Protein AF-A0A5N7B208-F1 (afdb_monomer_lite)

Foldseek 3Di:
DLVVLLVLLVLLLVLLVLLLVLLLVLVVVLCVVPVDPPLNVLSVVLVVLSVQLSVLCNVLSVCVPDPPDDLVSNVVSLVSLVVSLVSSVVSLVVSLVSVVVDPPDDPLSNVSSVLSVVLSVLSVQSSVLSVCQSPPPDQQSDPVRHDVVVVCVNRVVSSVVSCVSSVVSVVVDDPPVVVVVVPPVVVVVVVVVVVVD

Radius of gyration: 21.91 Å; chains: 1; bounding box: 64×38×66 Å

Organism: NCBI:txid1226010

Secondary structure (DSSP, 8-state):
-HHHHHHHHHHHHHHHHHHHHHHHHHHHHHHHHH--HHHHHHHHHHHHHHHHHHHHHHHHHHGGG-TTS-THHHHHHHHHHHHHHHHHHHHHHHHHHHHTT-TTS-HHHHHHHHHHHHHHHHHHHHHHHHHHHHH--STTS-TTTS-HHHHIIIIIHHHHHHHHHHHHHHHHS--THHHHHSSSHHHHHHHHHHH--

InterPro domains:
  IPR056119 Domain of unknown function DUF7702 [PF24800] (2-174)

Structure (mmCIF, N/CA/C/O backbone):
data_AF-A0A5N7B208-F1
#
_entry.id   AF-A0A5N7B208-F1
#
loop_
_atom_site.group_PDB
_atom_site.id
_atom_site.type_symbol
_atom_site.label_atom_id
_atom_site.label_alt_id
_atom_site.label_comp_id
_atom_site.label_asym_id
_atom_site.label_entity_id
_atom_site.label_seq_id
_atom_site.pdbx_PDB_ins_code
_atom_site.Cartn_x
_atom_site.Cartn_y
_atom_site.Cartn_z
_atom_site.occupancy
_atom_site.B_iso_or_equiv
_atom_site.auth_seq_id
_atom_site.auth_comp_id
_atom_site.auth_asym_id
_atom_site.auth_atom_id
_atom_site.pdbx_PDB_model_num
ATOM 1 N N . MET A 1 1 ? 6.760 6.475 -25.842 1.00 54.69 1 MET A N 1
ATOM 2 C CA . MET A 1 1 ? 7.518 5.435 -25.109 1.00 54.69 1 MET A CA 1
ATOM 3 C C . MET A 1 1 ? 7.722 5.817 -23.646 1.00 54.69 1 MET A C 1
ATOM 5 O O . MET A 1 1 ? 7.177 5.136 -22.795 1.00 54.69 1 MET A O 1
ATOM 9 N N . ILE A 1 2 ? 8.391 6.939 -23.349 1.00 59.56 2 ILE A N 1
ATOM 10 C CA . ILE A 1 2 ? 8.647 7.404 -21.969 1.00 59.56 2 ILE A CA 1
ATOM 11 C C . ILE A 1 2 ? 7.342 7.671 -21.195 1.00 59.56 2 ILE A C 1
ATOM 13 O O . ILE A 1 2 ? 7.192 7.199 -20.076 1.00 59.56 2 ILE A O 1
ATOM 17 N N . ALA A 1 3 ? 6.351 8.319 -21.821 1.00 57.97 3 ALA A N 1
ATOM 18 C CA . ALA A 1 3 ? 5.061 8.604 -21.182 1.00 57.97 3 ALA A CA 1
ATOM 19 C C . ALA A 1 3 ? 4.306 7.345 -20.713 1.00 57.97 3 ALA A C 1
ATOM 21 O O . ALA A 1 3 ? 3.706 7.366 -19.649 1.00 57.97 3 ALA A O 1
ATOM 22 N N . VAL A 1 4 ? 4.373 6.238 -21.464 1.00 62.56 4 VAL A N 1
ATOM 23 C CA . VAL A 1 4 ? 3.689 4.977 -21.112 1.00 62.56 4 VAL A CA 1
ATOM 24 C C . VAL A 1 4 ? 4.335 4.330 -19.884 1.00 62.56 4 VAL A C 1
ATOM 26 O O . VAL A 1 4 ? 3.634 3.847 -19.007 1.00 62.56 4 VAL A O 1
ATOM 29 N N . ILE A 1 5 ? 5.666 4.377 -19.795 1.00 60.78 5 ILE A N 1
ATOM 30 C CA . ILE A 1 5 ? 6.437 3.811 -18.675 1.00 60.78 5 ILE A CA 1
ATOM 31 C C . ILE A 1 5 ? 6.210 4.624 -17.397 1.00 60.78 5 ILE A C 1
ATOM 33 O O . ILE A 1 5 ? 6.049 4.069 -16.310 1.00 60.78 5 ILE A O 1
ATOM 37 N N . VAL A 1 6 ? 6.165 5.950 -17.540 1.00 63.72 6 VAL A N 1
ATOM 38 C CA . VAL A 1 6 ? 5.864 6.860 -16.436 1.00 63.72 6 VAL A CA 1
ATOM 39 C C . VAL A 1 6 ? 4.429 6.649 -15.950 1.00 63.72 6 VAL A C 1
ATOM 41 O O . VAL A 1 6 ? 4.223 6.529 -14.748 1.00 63.72 6 VAL A O 1
ATOM 44 N N . LEU A 1 7 ? 3.451 6.517 -16.852 1.00 61.16 7 LEU A N 1
ATOM 45 C CA . LEU A 1 7 ? 2.050 6.293 -16.480 1.00 61.16 7 LEU A CA 1
ATOM 46 C C . LEU A 1 7 ? 1.846 4.960 -15.737 1.00 61.16 7 LEU A C 1
ATOM 48 O O . LEU A 1 7 ? 1.148 4.925 -14.727 1.00 61.16 7 LEU A O 1
ATOM 52 N N . ASP A 1 8 ? 2.517 3.895 -16.182 1.00 63.34 8 ASP A N 1
ATOM 53 C CA . ASP A 1 8 ? 2.467 2.564 -15.558 1.00 63.34 8 ASP A CA 1
ATOM 54 C C . ASP A 1 8 ? 3.071 2.556 -14.138 1.00 63.34 8 ASP A C 1
ATOM 56 O O . ASP A 1 8 ? 2.542 1.934 -13.214 1.00 63.34 8 ASP A O 1
ATOM 60 N N . SER A 1 9 ? 4.144 3.327 -13.941 1.00 63.34 9 SER A N 1
ATOM 61 C CA . SER A 1 9 ? 4.823 3.475 -12.645 1.00 63.34 9 SER A CA 1
ATOM 62 C C . SER A 1 9 ? 4.067 4.399 -11.686 1.00 63.34 9 SER A C 1
ATOM 64 O O . SER A 1 9 ? 4.108 4.213 -10.466 1.00 63.34 9 SER A O 1
ATOM 66 N N . ILE A 1 10 ? 3.353 5.393 -12.225 1.00 66.44 10 ILE A N 1
ATOM 67 C CA . ILE A 1 10 ? 2.527 6.292 -11.423 1.00 66.44 10 ILE A CA 1
ATOM 68 C C . ILE A 1 10 ? 1.346 5.522 -10.843 1.00 66.44 10 ILE A C 1
ATOM 70 O O . ILE A 1 10 ? 1.143 5.667 -9.652 1.00 66.44 10 ILE A O 1
ATOM 74 N N . GLY A 1 11 ? 0.644 4.657 -11.584 1.00 65.88 11 GLY A N 1
ATOM 75 C CA . GLY A 1 11 ? -0.567 3.971 -11.091 1.00 65.88 11 GLY A CA 1
ATOM 76 C C . GLY A 1 11 ? -0.397 3.147 -9.800 1.00 65.88 11 GLY A C 1
ATOM 77 O O . GLY A 1 11 ? -1.274 3.127 -8.935 1.00 65.88 11 GLY A O 1
ATOM 78 N N . ILE A 1 12 ? 0.781 2.547 -9.582 1.00 73.62 12 ILE A N 1
ATOM 79 C CA . ILE A 1 12 ? 1.098 1.784 -8.354 1.00 73.62 12 ILE A CA 1
ATOM 80 C C . ILE A 1 12 ? 1.086 2.685 -7.111 1.00 73.62 12 ILE A C 1
ATOM 82 O O . ILE A 1 12 ? 0.676 2.275 -6.022 1.00 73.62 12 ILE A O 1
ATOM 86 N N . SER A 1 13 ? 1.549 3.925 -7.257 1.00 80.69 13 SER A N 1
ATOM 87 C CA . SER A 1 13 ? 1.884 4.788 -6.125 1.00 80.69 13 SER A CA 1
ATOM 88 C C . SER A 1 13 ? 0.638 5.327 -5.402 1.00 80.69 13 SER A C 1
ATOM 90 O O . SER A 1 13 ? 0.540 5.120 -4.191 1.00 80.69 13 SER A O 1
ATOM 92 N N . PRO A 1 14 ? -0.363 5.925 -6.087 1.00 81.75 14 PRO A N 1
ATOM 93 C CA . PRO A 1 14 ? -1.649 6.278 -5.500 1.00 81.75 14 PRO A CA 1
ATOM 94 C C . PRO A 1 14 ? -2.363 5.076 -4.898 1.00 81.75 14 PRO A C 1
ATOM 96 O O . PRO A 1 14 ? -3.039 5.227 -3.889 1.00 81.75 14 PRO A O 1
ATOM 99 N N . LEU A 1 15 ? -2.209 3.883 -5.475 1.00 84.12 15 LEU A N 1
ATOM 100 C CA . LEU A 1 15 ? -2.940 2.703 -5.035 1.00 84.12 15 LEU A CA 1
ATOM 101 C C . LEU A 1 15 ? -2.389 2.140 -3.717 1.00 84.12 15 LEU A C 1
ATOM 103 O O . LEU A 1 15 ? -3.156 1.860 -2.788 1.00 84.12 15 LEU A O 1
ATOM 107 N N . ILE A 1 16 ? -1.062 2.044 -3.574 1.00 84.12 16 ILE A N 1
ATOM 108 C CA . ILE A 1 16 ? -0.443 1.684 -2.289 1.00 84.12 16 ILE A CA 1
ATOM 109 C C . ILE A 1 16 ? -0.667 2.806 -1.262 1.00 84.12 16 ILE A C 1
ATOM 111 O O . ILE A 1 16 ? -0.966 2.513 -0.105 1.00 84.12 16 ILE A O 1
ATOM 115 N N . LEU A 1 17 ? -0.617 4.082 -1.671 1.00 86.56 17 LEU A N 1
ATOM 116 C CA . LEU A 1 17 ? -0.939 5.214 -0.792 1.00 86.56 17 LEU A CA 1
ATOM 117 C C . LEU A 1 17 ? -2.394 5.187 -0.310 1.00 86.56 17 LEU A C 1
ATOM 119 O O . LEU A 1 17 ? -2.639 5.435 0.866 1.00 86.56 17 LEU A O 1
ATOM 123 N N . ALA A 1 18 ? -3.353 4.848 -1.171 1.00 88.38 18 ALA A N 1
ATOM 124 C CA . ALA A 1 18 ? -4.758 4.693 -0.799 1.00 88.38 18 ALA A CA 1
ATOM 125 C C . ALA A 1 18 ? -4.941 3.533 0.187 1.00 88.38 18 ALA A C 1
ATOM 127 O O . ALA A 1 18 ? -5.615 3.682 1.206 1.00 88.38 18 ALA A O 1
ATOM 128 N N . THR A 1 19 ? -4.267 2.409 -0.072 1.00 88.31 19 THR A N 1
ATOM 129 C CA . THR A 1 19 ? -4.236 1.254 0.836 1.00 88.31 19 THR A CA 1
ATOM 130 C C . THR A 1 19 ? -3.712 1.662 2.211 1.00 88.31 19 THR A C 1
ATOM 132 O O . THR A 1 19 ? -4.346 1.381 3.227 1.00 88.31 19 THR A O 1
ATOM 135 N N . LEU A 1 20 ? -2.590 2.387 2.246 1.00 87.19 20 LEU A N 1
ATOM 136 C CA . LEU A 1 20 ? -1.994 2.888 3.478 1.00 87.19 20 LEU A CA 1
ATOM 137 C C . LEU A 1 20 ? -2.894 3.921 4.162 1.00 87.19 20 LEU A C 1
ATOM 139 O O . LEU A 1 20 ? -3.006 3.895 5.381 1.00 87.19 20 LEU A O 1
ATOM 143 N N . GLY A 1 21 ? -3.569 4.795 3.416 1.00 86.00 21 GLY A N 1
ATOM 144 C CA . GLY A 1 21 ? -4.510 5.779 3.953 1.00 86.00 21 GLY A CA 1
ATOM 145 C C . GLY A 1 21 ? -5.704 5.126 4.654 1.00 86.00 21 GLY A C 1
ATOM 146 O O . GLY A 1 21 ? -6.041 5.505 5.777 1.00 86.00 21 GLY A O 1
ATOM 147 N N . LEU A 1 22 ? -6.291 4.087 4.049 1.00 86.50 22 LEU A N 1
ATOM 148 C CA . LEU A 1 22 ? -7.351 3.287 4.675 1.00 86.50 22 LEU A CA 1
ATOM 149 C C . LEU A 1 22 ? -6.849 2.567 5.936 1.00 86.50 22 LEU A C 1
ATOM 151 O O . LEU A 1 22 ? -7.520 2.585 6.970 1.00 86.50 22 LEU A O 1
ATOM 155 N N . LEU 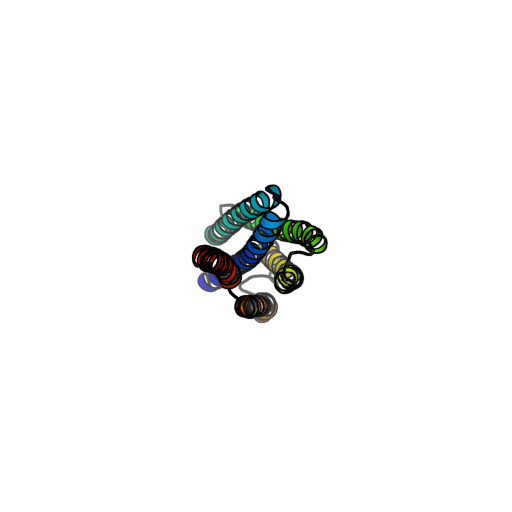A 1 23 ? -5.647 1.988 5.881 1.00 84.12 23 LEU A N 1
ATOM 156 C CA . LEU A 1 23 ? -5.022 1.320 7.025 1.00 84.12 23 LEU A CA 1
ATOM 157 C C . LEU A 1 23 ? -4.693 2.288 8.161 1.00 84.12 23 LEU A C 1
ATOM 159 O O . LEU A 1 23 ? -4.899 1.956 9.325 1.00 84.12 23 LEU A O 1
ATOM 163 N N . SER A 1 24 ? -4.224 3.490 7.827 1.00 86.62 24 SER A N 1
ATOM 164 C CA . SER A 1 24 ? -3.935 4.565 8.780 1.00 86.62 24 SER A CA 1
ATOM 165 C C . SER A 1 24 ? -5.203 4.975 9.510 1.00 86.62 24 SER A C 1
ATOM 167 O O . SER A 1 24 ? -5.208 5.050 10.733 1.00 86.62 24 SER A O 1
ATOM 169 N N . ARG A 1 25 ? -6.306 5.146 8.770 1.00 84.31 25 ARG A N 1
ATOM 170 C CA . ARG A 1 25 ? -7.611 5.471 9.347 1.00 84.31 25 ARG A CA 1
ATOM 171 C C . ARG A 1 25 ? -8.081 4.384 10.312 1.00 84.31 25 ARG A C 1
ATOM 173 O O . ARG A 1 25 ? -8.484 4.702 11.425 1.00 84.31 25 ARG A O 1
ATOM 180 N N . LEU A 1 26 ? -7.979 3.110 9.928 1.00 83.62 26 LEU A N 1
ATOM 181 C CA . LEU A 1 26 ? -8.318 1.992 10.814 1.00 83.62 26 LEU A CA 1
ATOM 182 C C . LEU A 1 26 ? -7.413 1.944 12.057 1.00 83.62 26 LEU A C 1
ATOM 184 O O . LEU A 1 26 ? -7.887 1.735 13.171 1.00 83.62 26 LEU A O 1
ATOM 188 N N . THR A 1 27 ? -6.116 2.170 11.865 1.00 84.69 27 THR A N 1
ATOM 189 C CA . THR A 1 27 ? -5.115 2.219 12.935 1.00 84.69 27 THR A CA 1
ATOM 190 C C . THR A 1 27 ? -5.423 3.330 13.936 1.00 84.69 27 THR A C 1
ATOM 192 O O . THR A 1 27 ? -5.337 3.117 15.143 1.00 84.69 27 THR A O 1
ATOM 195 N N . ASP A 1 28 ? -5.826 4.509 13.463 1.00 84.06 28 ASP A N 1
ATOM 196 C CA . ASP A 1 28 ? -6.177 5.634 14.327 1.00 84.06 28 ASP A CA 1
ATOM 197 C C . ASP A 1 28 ? -7.448 5.357 15.147 1.00 84.06 28 ASP A C 1
ATOM 199 O O . ASP A 1 28 ? -7.539 5.776 16.303 1.00 84.06 28 ASP A O 1
ATOM 203 N N . LEU A 1 29 ? -8.396 4.584 14.607 1.00 80.19 29 LEU A N 1
ATOM 204 C CA . LEU A 1 29 ? -9.571 4.123 15.354 1.00 80.19 29 LEU A CA 1
ATOM 205 C C . LEU A 1 29 ? -9.198 3.127 16.455 1.00 80.19 29 LEU A C 1
ATOM 207 O O . LEU A 1 29 ? -9.611 3.297 17.600 1.00 80.19 29 LEU A O 1
ATOM 211 N N . VAL A 1 30 ? -8.370 2.128 16.138 1.00 81.12 30 VAL A N 1
ATOM 212 C CA . VAL A 1 30 ? -7.858 1.164 17.130 1.00 81.12 30 VAL A CA 1
ATOM 213 C C . VAL A 1 30 ? -7.032 1.876 18.205 1.00 81.12 30 VAL A C 1
ATOM 215 O O . VAL A 1 30 ? -7.154 1.583 19.394 1.00 81.12 30 VAL A O 1
ATOM 218 N N . ARG A 1 31 ? -6.235 2.873 17.814 1.00 82.31 31 ARG A N 1
ATOM 219 C CA . ARG A 1 31 ? -5.516 3.759 18.733 1.00 82.31 31 ARG A CA 1
ATOM 220 C C . ARG A 1 31 ? -6.453 4.501 19.674 1.00 82.31 31 ARG A C 1
ATOM 222 O O . ARG A 1 31 ? -6.108 4.634 20.841 1.00 82.31 31 ARG A O 1
ATOM 229 N N . LYS A 1 32 ? -7.574 5.032 19.188 1.00 80.06 32 LYS A N 1
ATOM 230 C CA . LYS A 1 32 ? -8.507 5.792 20.028 1.00 80.06 32 LYS A CA 1
ATOM 231 C C . LYS A 1 32 ? -9.139 4.909 21.110 1.00 80.06 32 LYS A C 1
ATOM 233 O O . LYS A 1 32 ? -9.365 5.389 22.212 1.00 80.06 32 LYS A O 1
ATOM 238 N N . GLU A 1 33 ? -9.348 3.631 20.805 1.00 79.31 33 GLU A N 1
ATOM 239 C CA . GLU A 1 33 ? -9.907 2.636 21.728 1.00 79.31 33 GLU A CA 1
ATOM 240 C C . GLU A 1 33 ? -8.873 2.062 22.719 1.00 79.31 33 GLU A C 1
ATOM 242 O O . GLU A 1 33 ? -9.180 1.894 23.893 1.00 79.31 33 GLU A O 1
ATOM 247 N N . ILE A 1 34 ? -7.644 1.751 22.273 1.00 77.12 34 ILE A N 1
ATOM 248 C CA . ILE A 1 34 ? -6.651 0.983 23.069 1.00 77.12 34 ILE A CA 1
ATOM 249 C C . ILE A 1 34 ? -5.377 1.794 23.405 1.00 77.12 34 ILE A C 1
ATOM 251 O O . ILE A 1 34 ? -4.509 1.335 24.142 1.00 77.12 34 ILE A O 1
ATOM 255 N N . GLY A 1 35 ? -5.196 2.995 22.850 1.00 72.31 35 GLY A N 1
ATOM 256 C CA . GLY A 1 35 ? -4.035 3.863 23.114 1.00 72.31 35 GLY A CA 1
ATOM 257 C C . GLY A 1 35 ? -2.703 3.432 22.469 1.00 72.31 35 GLY A C 1
ATOM 258 O O . GLY A 1 35 ? -1.640 3.905 22.863 1.00 72.31 35 GLY A O 1
ATOM 259 N N . LEU A 1 36 ? -2.702 2.540 21.472 1.00 67.94 36 LEU A N 1
ATOM 260 C CA . LEU A 1 36 ? -1.478 1.883 20.972 1.00 67.94 36 LEU A CA 1
ATOM 261 C C . LEU A 1 36 ? -0.617 2.734 20.025 1.00 67.94 36 LEU A C 1
ATOM 263 O O . LEU A 1 36 ? -0.875 2.760 18.834 1.00 67.94 36 LEU A O 1
ATOM 267 N N . THR A 1 37 ? 0.469 3.374 20.476 1.00 75.75 37 THR A N 1
ATOM 268 C CA . THR A 1 37 ? 1.392 4.244 19.675 1.00 75.75 37 THR A CA 1
ATOM 269 C C . THR A 1 37 ? 2.268 3.559 18.630 1.00 75.75 37 THR A C 1
ATOM 271 O O . THR A 1 37 ? 2.747 4.216 17.705 1.00 75.75 37 THR A O 1
ATOM 274 N N . ILE A 1 38 ? 2.440 2.244 18.717 1.00 75.69 38 ILE A N 1
ATOM 275 C CA . ILE A 1 38 ? 3.338 1.500 17.823 1.00 75.69 38 ILE A CA 1
ATOM 276 C C . ILE A 1 38 ? 2.804 1.464 16.382 1.00 75.69 38 ILE A C 1
ATOM 278 O O . ILE A 1 38 ? 3.569 1.677 15.444 1.00 75.69 38 ILE A O 1
ATOM 282 N N . GLU A 1 39 ? 1.497 1.287 16.188 1.00 80.00 39 GLU A N 1
ATOM 283 C CA . GLU A 1 39 ? 0.926 1.127 14.844 1.00 80.00 39 GLU A CA 1
ATOM 284 C C . GLU A 1 39 ? 1.022 2.409 13.992 1.00 80.00 39 GLU A C 1
ATOM 286 O O . GLU A 1 39 ? 1.379 2.341 12.820 1.00 80.00 39 GLU A O 1
ATOM 291 N N . THR A 1 40 ? 0.841 3.606 14.570 1.00 80.31 40 THR A N 1
ATOM 292 C CA . THR A 1 40 ? 0.992 4.869 13.806 1.00 80.31 40 THR A CA 1
ATOM 293 C C . THR A 1 40 ? 2.451 5.144 13.447 1.00 80.31 40 THR A C 1
ATOM 295 O O . THR A 1 40 ? 2.729 5.737 12.404 1.00 80.31 40 THR A O 1
ATOM 298 N N . LYS A 1 41 ? 3.409 4.683 14.265 1.00 86.81 41 LYS A N 1
ATOM 299 C CA . LYS A 1 41 ? 4.827 4.730 13.883 1.00 86.81 41 LYS A CA 1
ATOM 300 C C . LYS A 1 41 ? 5.095 3.836 12.671 1.00 86.81 41 LYS A C 1
ATOM 302 O O . LYS A 1 41 ? 5.775 4.279 11.752 1.00 86.81 41 LYS A O 1
ATOM 307 N N . LEU A 1 42 ? 4.529 2.626 12.640 1.00 87.19 42 LEU A N 1
ATOM 308 C CA . LEU A 1 42 ? 4.651 1.705 11.503 1.00 87.19 42 LEU A CA 1
ATOM 309 C C . LEU A 1 42 ? 3.995 2.256 10.230 1.00 87.19 42 LEU A C 1
ATOM 311 O O . LEU A 1 42 ? 4.578 2.149 9.152 1.00 87.19 42 LEU A O 1
ATOM 315 N N . VAL A 1 43 ? 2.836 2.908 10.354 1.00 88.12 43 VAL A N 1
ATOM 316 C CA . VAL A 1 43 ? 2.187 3.634 9.251 1.00 88.12 43 VAL A CA 1
ATOM 317 C C . VAL A 1 43 ? 3.126 4.693 8.671 1.00 88.12 43 VAL A C 1
ATOM 319 O O . VAL A 1 43 ? 3.399 4.682 7.471 1.00 88.12 43 VAL A O 1
ATOM 322 N N . ARG A 1 44 ? 3.681 5.573 9.519 1.00 89.75 44 ARG A N 1
ATOM 323 C CA . ARG A 1 44 ? 4.616 6.619 9.072 1.00 89.75 44 ARG A CA 1
ATOM 324 C C . ARG A 1 44 ? 5.881 6.034 8.448 1.00 89.75 44 ARG A C 1
ATOM 326 O O . ARG A 1 44 ? 6.347 6.547 7.437 1.00 89.75 44 ARG A O 1
ATOM 333 N N . LEU A 1 45 ? 6.425 4.963 9.024 1.00 91.25 45 LEU A N 1
ATOM 334 C CA . LEU A 1 45 ? 7.610 4.293 8.488 1.00 91.25 45 LEU A CA 1
ATOM 335 C C . LEU A 1 45 ? 7.334 3.720 7.091 1.00 91.25 45 LEU A C 1
ATOM 337 O O . LEU A 1 45 ? 8.111 3.950 6.169 1.00 91.25 45 LEU A O 1
ATOM 341 N N . THR A 1 46 ? 6.196 3.044 6.919 1.00 88.62 46 THR A N 1
ATOM 342 C CA . THR A 1 46 ? 5.769 2.476 5.631 1.00 88.62 46 THR A CA 1
ATOM 343 C C . THR A 1 46 ? 5.554 3.575 4.587 1.00 88.62 46 THR A C 1
ATOM 345 O O . THR A 1 46 ? 5.947 3.408 3.435 1.00 88.62 46 THR A O 1
ATOM 348 N N . GLN A 1 47 ? 5.020 4.733 4.991 1.00 89.75 47 GLN A N 1
ATOM 349 C CA . GLN A 1 47 ? 4.855 5.897 4.115 1.00 89.75 47 GLN A CA 1
ATOM 350 C C . GLN A 1 47 ? 6.197 6.451 3.612 1.00 89.75 47 GLN A C 1
ATOM 352 O O . GLN A 1 47 ? 6.321 6.773 2.432 1.00 89.75 47 GLN A O 1
ATOM 357 N N . ILE A 1 48 ? 7.200 6.548 4.491 1.00 92.94 48 ILE A N 1
ATOM 358 C CA . ILE A 1 48 ? 8.549 7.009 4.128 1.00 92.94 48 ILE A CA 1
ATOM 359 C C . ILE A 1 48 ? 9.228 5.998 3.198 1.00 92.94 48 ILE A C 1
ATOM 361 O O . ILE A 1 48 ? 9.822 6.383 2.197 1.00 92.94 48 ILE A O 1
ATOM 365 N N . ILE A 1 49 ? 9.122 4.699 3.488 1.00 91.00 49 ILE A N 1
ATOM 366 C CA . ILE A 1 49 ? 9.680 3.656 2.615 1.00 91.00 49 ILE A CA 1
ATOM 367 C C . ILE A 1 49 ? 9.047 3.739 1.224 1.00 91.00 49 ILE A C 1
ATOM 369 O O . ILE A 1 49 ? 9.757 3.696 0.222 1.00 91.00 49 ILE A O 1
ATOM 373 N N . LEU A 1 50 ? 7.724 3.907 1.157 1.00 88.25 50 LEU A N 1
ATOM 374 C CA . LEU A 1 50 ? 7.005 4.015 -0.104 1.00 88.25 50 LEU A CA 1
ATOM 375 C C . LEU A 1 50 ? 7.413 5.261 -0.898 1.00 88.25 50 LEU A C 1
ATOM 377 O O . LEU A 1 50 ? 7.640 5.154 -2.098 1.00 88.25 50 LEU A O 1
ATOM 381 N N . SER A 1 51 ? 7.552 6.427 -0.260 1.00 88.69 51 SER A N 1
ATOM 382 C CA . SER A 1 51 ? 7.973 7.642 -0.969 1.00 88.69 51 SER A CA 1
ATOM 383 C C . SER A 1 51 ? 9.376 7.498 -1.563 1.00 88.69 51 SER A C 1
ATOM 385 O O . SER A 1 51 ? 9.590 7.847 -2.724 1.00 88.69 51 SER A O 1
ATOM 387 N N . VAL A 1 52 ? 10.309 6.900 -0.818 1.00 90.62 52 VAL A N 1
ATOM 388 C CA . VAL A 1 52 ? 11.658 6.592 -1.313 1.00 90.62 52 VAL A CA 1
ATOM 389 C C . VAL A 1 52 ? 11.599 5.579 -2.463 1.00 90.62 52 VAL A C 1
ATOM 391 O O . VAL A 1 52 ? 12.288 5.769 -3.464 1.00 90.62 52 VAL A O 1
ATOM 394 N N . ALA A 1 53 ? 10.745 4.551 -2.376 1.00 86.81 53 ALA A N 1
ATOM 395 C CA . ALA A 1 53 ? 10.552 3.561 -3.441 1.00 86.81 53 ALA A CA 1
ATOM 396 C C . ALA A 1 53 ? 10.132 4.212 -4.767 1.00 86.81 53 ALA A C 1
ATOM 398 O O . ALA A 1 53 ? 10.705 3.911 -5.817 1.00 86.81 53 ALA A O 1
ATOM 399 N N . VAL A 1 54 ? 9.166 5.135 -4.712 1.00 84.38 54 VAL A N 1
ATOM 400 C CA . VAL A 1 54 ? 8.658 5.865 -5.883 1.00 84.38 54 VAL A CA 1
ATOM 401 C C . VAL A 1 54 ? 9.760 6.708 -6.513 1.00 84.38 54 VAL A C 1
ATOM 403 O O . VAL A 1 54 ? 9.990 6.619 -7.717 1.00 84.38 54 VAL A O 1
ATOM 406 N N . ILE A 1 55 ? 10.482 7.485 -5.702 1.00 87.19 55 ILE A N 1
ATOM 407 C CA . ILE A 1 55 ? 11.566 8.348 -6.186 1.00 87.19 55 ILE A CA 1
ATOM 408 C C . ILE A 1 55 ? 12.654 7.507 -6.864 1.00 87.19 55 ILE A C 1
ATOM 410 O O . ILE A 1 55 ? 13.035 7.799 -7.997 1.00 87.19 55 ILE A O 1
ATOM 414 N N . LEU A 1 56 ? 13.114 6.428 -6.222 1.00 85.50 56 LEU A N 1
ATOM 415 C CA . LEU A 1 56 ? 14.125 5.535 -6.800 1.00 85.50 56 LEU A CA 1
ATOM 416 C C . LEU A 1 56 ? 13.641 4.850 -8.077 1.00 85.50 56 LEU A C 1
ATOM 418 O O . LEU A 1 56 ? 14.441 4.614 -8.978 1.00 85.50 56 LEU A O 1
ATOM 422 N N . SER A 1 57 ? 12.351 4.541 -8.175 1.00 78.19 57 SER A N 1
ATOM 423 C CA . SER A 1 57 ? 11.779 3.923 -9.372 1.00 78.19 57 SER A CA 1
ATOM 424 C C . SER A 1 57 ? 11.755 4.898 -10.547 1.00 78.19 57 SER A C 1
ATOM 426 O O . SER A 1 57 ? 12.173 4.531 -11.643 1.00 78.19 57 SER A O 1
ATOM 428 N N . ILE A 1 58 ? 11.381 6.162 -10.311 1.00 79.06 58 ILE A N 1
ATOM 429 C CA . ILE A 1 58 ? 11.440 7.226 -11.327 1.00 79.06 58 ILE A CA 1
ATOM 430 C C . ILE A 1 58 ? 12.887 7.451 -11.786 1.00 79.06 58 ILE A C 1
ATOM 432 O O . ILE A 1 58 ? 13.155 7.468 -12.988 1.00 79.06 58 ILE A O 1
ATOM 436 N N . VAL A 1 59 ? 13.834 7.563 -10.847 1.00 82.00 59 VAL A N 1
ATOM 437 C CA . VAL A 1 59 ? 15.264 7.730 -11.166 1.00 82.00 59 VAL A CA 1
ATOM 438 C C . VAL A 1 59 ? 15.803 6.507 -11.911 1.00 82.00 59 VAL A C 1
ATOM 440 O O . VAL A 1 59 ? 16.508 6.655 -12.902 1.00 82.00 59 VAL A O 1
ATOM 443 N N . GLY A 1 60 ? 15.426 5.296 -11.498 1.00 74.75 60 GLY A N 1
ATOM 444 C CA . GLY A 1 60 ? 15.841 4.053 -12.147 1.00 74.75 60 GLY A CA 1
ATOM 445 C C . GLY A 1 60 ? 15.377 3.948 -13.600 1.00 74.75 60 GLY A C 1
ATOM 446 O O . GLY A 1 60 ? 16.111 3.424 -14.435 1.00 74.75 60 GLY A O 1
ATOM 447 N N . ILE A 1 61 ? 14.196 4.485 -13.917 1.00 69.94 61 ILE A N 1
ATOM 448 C CA . ILE A 1 61 ? 13.697 4.589 -15.293 1.00 69.94 61 ILE A CA 1
ATOM 449 C C . ILE A 1 61 ? 14.484 5.652 -16.066 1.00 69.94 61 ILE A C 1
ATOM 451 O O . ILE A 1 61 ? 14.933 5.379 -17.177 1.00 69.94 61 ILE A O 1
ATOM 455 N N . ALA A 1 62 ? 14.697 6.835 -15.487 1.00 72.81 62 ALA A N 1
ATOM 456 C CA . ALA A 1 62 ? 15.433 7.922 -16.135 1.00 72.81 62 ALA A CA 1
ATOM 457 C C . ALA A 1 62 ? 16.898 7.558 -16.436 1.00 72.81 62 ALA A C 1
ATOM 459 O O . ALA A 1 62 ? 17.428 7.948 -17.467 1.00 72.81 62 ALA A O 1
ATOM 460 N N . SER A 1 63 ? 17.543 6.767 -15.577 1.00 68.44 63 SER A N 1
ATOM 461 C CA . SER A 1 63 ? 18.919 6.299 -15.782 1.00 68.44 63 SER A CA 1
ATOM 462 C C . SER A 1 63 ? 19.033 5.105 -16.736 1.00 68.44 63 SER A C 1
ATOM 464 O O . SER A 1 63 ? 20.138 4.747 -17.125 1.00 68.44 63 SER A O 1
ATOM 466 N N . SER A 1 64 ? 17.920 4.478 -17.137 1.00 61.16 64 SER A N 1
ATOM 467 C CA . SER A 1 64 ? 17.941 3.318 -18.045 1.00 61.16 64 SER A CA 1
ATOM 468 C C . SER A 1 64 ? 18.315 3.659 -19.496 1.00 61.16 64 SER A C 1
ATOM 470 O O . SER A 1 64 ? 18.560 2.752 -20.291 1.00 61.16 64 SER A O 1
ATOM 472 N N . SER A 1 65 ? 18.379 4.949 -19.842 1.00 58.22 65 SER A N 1
ATOM 473 C CA . SER A 1 65 ? 18.819 5.450 -21.148 1.00 58.22 65 SER A CA 1
ATOM 474 C C . SER A 1 65 ? 20.337 5.603 -21.293 1.00 58.22 65 SER A C 1
ATOM 476 O O . SER A 1 65 ? 20.795 5.764 -22.421 1.00 58.22 65 SER A O 1
ATOM 478 N N . ASP A 1 66 ? 21.110 5.516 -20.202 1.00 57.38 66 ASP A N 1
ATOM 479 C CA . ASP A 1 66 ? 22.576 5.576 -20.236 1.00 57.38 66 ASP A CA 1
ATOM 480 C C . ASP A 1 66 ? 23.201 4.175 -20.055 1.00 57.38 66 ASP A C 1
ATOM 482 O O . ASP A 1 66 ? 22.964 3.515 -19.040 1.00 57.38 66 ASP A O 1
ATOM 486 N N . PRO A 1 67 ? 24.032 3.689 -20.997 1.00 55.88 67 PRO A N 1
ATOM 487 C CA . PRO A 1 67 ? 24.627 2.349 -20.938 1.00 55.88 67 PRO A CA 1
ATOM 488 C C . PRO A 1 67 ? 25.756 2.199 -19.897 1.00 55.88 67 PRO A C 1
ATOM 490 O O . PRO A 1 67 ? 26.216 1.082 -19.657 1.00 55.88 67 PRO A O 1
ATOM 493 N N . SER A 1 68 ? 26.213 3.294 -19.283 1.00 49.59 68 SER A N 1
ATOM 494 C CA . SER A 1 68 ? 27.424 3.374 -18.448 1.00 49.59 68 SER A CA 1
ATOM 495 C C . SER A 1 68 ? 27.177 3.416 -16.929 1.00 49.59 68 SER A C 1
ATOM 497 O O . SER A 1 68 ? 28.139 3.309 -16.170 1.00 49.59 68 SER A O 1
ATOM 499 N N . HIS A 1 69 ? 25.927 3.508 -16.451 1.00 48.06 69 HIS A N 1
ATOM 500 C CA . HIS A 1 69 ? 25.598 3.578 -15.015 1.00 48.06 69 HIS A CA 1
ATOM 501 C C . HIS A 1 69 ? 24.429 2.647 -14.615 1.00 48.06 69 HIS A C 1
ATOM 503 O O . HIS A 1 69 ? 23.634 2.232 -15.454 1.00 48.06 69 HIS A O 1
ATOM 509 N N . PRO A 1 70 ? 24.366 2.179 -13.350 1.00 52.91 70 PRO A N 1
ATOM 510 C CA . PRO A 1 70 ? 23.993 0.796 -13.080 1.00 52.91 70 PRO A CA 1
ATOM 511 C C . PRO A 1 70 ? 22.485 0.565 -12.928 1.00 52.91 70 PRO A C 1
ATOM 513 O O . PRO A 1 70 ? 21.793 1.253 -12.177 1.00 52.91 70 PRO A O 1
ATOM 516 N N . LYS A 1 71 ? 22.033 -0.567 -13.489 1.00 58.91 71 LYS A N 1
ATOM 517 C CA . LYS A 1 71 ? 20.733 -1.249 -13.282 1.00 58.91 71 LYS A CA 1
ATOM 518 C C . LYS A 1 71 ? 20.346 -1.469 -11.800 1.00 58.91 71 LYS A C 1
ATOM 520 O O . LYS A 1 71 ? 19.277 -2.000 -11.510 1.00 58.91 71 LYS A O 1
ATOM 525 N N . SER A 1 72 ? 21.210 -1.104 -10.855 1.00 68.00 72 SER A N 1
ATOM 526 C CA . SER A 1 72 ? 21.050 -1.282 -9.413 1.00 68.00 72 SER A CA 1
ATOM 527 C C . SER A 1 72 ? 19.959 -0.396 -8.810 1.00 68.00 72 SER A C 1
ATOM 529 O O . SER A 1 72 ? 19.232 -0.866 -7.943 1.00 68.00 72 SER A O 1
ATOM 531 N N . ILE A 1 73 ? 19.784 0.846 -9.279 1.00 73.62 73 ILE A N 1
ATOM 532 C CA . ILE A 1 73 ? 18.822 1.798 -8.681 1.00 73.62 73 ILE A CA 1
ATOM 533 C C . ILE A 1 73 ? 17.374 1.312 -8.842 1.00 73.62 73 ILE A C 1
ATOM 535 O O . ILE A 1 73 ? 16.606 1.313 -7.882 1.00 73.62 73 ILE A O 1
ATOM 539 N N . SER A 1 74 ? 17.026 0.799 -10.026 1.00 72.25 74 SER A N 1
ATOM 540 C CA . SER A 1 74 ? 15.700 0.226 -10.293 1.00 72.25 74 SER A CA 1
ATOM 541 C C . SER A 1 74 ? 15.433 -1.041 -9.462 1.00 72.25 74 SER A C 1
ATOM 543 O O . SER A 1 74 ? 14.342 -1.210 -8.917 1.00 72.25 74 SER A O 1
ATOM 545 N N . ARG A 1 75 ? 16.452 -1.893 -9.264 1.00 77.56 75 ARG A N 1
ATOM 546 C CA . ARG A 1 75 ? 16.349 -3.083 -8.396 1.00 77.56 75 ARG A CA 1
ATOM 547 C C . ARG A 1 75 ? 16.080 -2.709 -6.941 1.00 77.56 75 ARG A C 1
ATOM 549 O O . ARG A 1 75 ? 15.257 -3.348 -6.294 1.00 77.56 75 ARG A O 1
ATOM 556 N N . VAL A 1 76 ? 16.753 -1.671 -6.441 1.00 84.75 76 VAL A N 1
ATOM 557 C CA . VAL A 1 76 ? 16.536 -1.171 -5.078 1.00 84.75 76 VAL A CA 1
ATOM 558 C C . VAL A 1 76 ? 15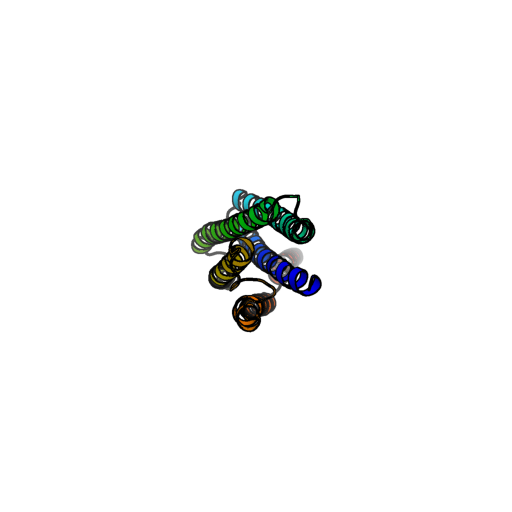.110 -0.630 -4.934 1.00 84.75 76 VAL A C 1
ATOM 560 O O . VAL A 1 76 ? 14.435 -0.999 -3.978 1.00 84.75 76 VAL A O 1
ATOM 563 N N . GLY A 1 77 ? 14.606 0.141 -5.906 1.00 82.12 77 GLY A N 1
ATOM 564 C CA . GLY A 1 77 ? 13.219 0.631 -5.905 1.00 82.12 77 GLY A CA 1
ATOM 565 C C . GLY A 1 77 ? 12.178 -0.490 -5.777 1.00 82.12 77 GLY A C 1
ATOM 566 O O . GLY A 1 77 ? 11.289 -0.418 -4.929 1.00 82.12 77 GLY A O 1
ATOM 567 N N . ILE A 1 78 ? 12.342 -1.580 -6.534 1.00 82.56 78 ILE A N 1
ATOM 568 C CA . ILE A 1 78 ? 11.472 -2.766 -6.444 1.00 82.56 78 ILE A CA 1
ATOM 569 C C . ILE A 1 78 ? 11.556 -3.451 -5.079 1.00 82.56 78 ILE A C 1
ATOM 571 O O . ILE A 1 78 ? 10.522 -3.800 -4.510 1.00 82.56 78 ILE A O 1
ATOM 575 N N . CYS A 1 79 ? 12.757 -3.613 -4.517 1.00 86.31 79 CYS A N 1
ATOM 576 C CA . CYS A 1 79 ? 12.906 -4.163 -3.168 1.00 86.31 79 CYS A CA 1
ATOM 577 C C . CYS A 1 79 ? 12.177 -3.306 -2.121 1.00 86.31 79 CYS A C 1
ATOM 579 O O . CYS A 1 79 ? 11.548 -3.853 -1.215 1.00 86.31 79 CYS A O 1
ATOM 581 N N . LEU A 1 80 ? 12.205 -1.974 -2.257 1.00 88.44 80 LEU A N 1
ATOM 582 C CA . LEU A 1 80 ? 11.460 -1.087 -1.364 1.00 88.44 80 LEU A CA 1
ATOM 583 C C . LEU A 1 80 ? 9.940 -1.201 -1.553 1.00 88.44 80 LEU A C 1
ATOM 585 O O . LEU A 1 80 ? 9.218 -1.115 -0.563 1.00 88.44 80 LEU A O 1
ATOM 589 N N . TYR A 1 81 ? 9.437 -1.447 -2.767 1.00 87.06 81 TYR A N 1
ATOM 590 C CA . TYR A 1 81 ? 8.009 -1.729 -2.965 1.00 87.06 81 TYR A CA 1
ATOM 591 C C . TYR A 1 81 ? 7.569 -3.013 -2.257 1.00 87.06 81 TYR A C 1
ATOM 593 O O . TYR A 1 81 ? 6.527 -3.017 -1.601 1.00 87.06 81 TYR A O 1
ATOM 601 N N . PHE A 1 82 ? 8.376 -4.079 -2.310 1.00 89.19 82 PHE A N 1
ATOM 602 C CA . PHE A 1 82 ? 8.119 -5.287 -1.519 1.00 89.19 82 PHE A CA 1
ATOM 603 C C . PHE A 1 82 ? 8.149 -5.005 -0.014 1.00 89.19 82 PHE A C 1
ATOM 605 O O . PHE A 1 82 ? 7.282 -5.490 0.711 1.00 89.19 82 PHE A O 1
ATOM 612 N N . ALA A 1 83 ? 9.099 -4.193 0.460 1.00 91.00 83 ALA A N 1
ATOM 613 C CA . ALA A 1 83 ? 9.164 -3.794 1.865 1.00 91.00 83 ALA A CA 1
ATOM 614 C C . ALA A 1 83 ? 7.929 -2.979 2.293 1.00 91.00 83 ALA A C 1
ATOM 616 O O . ALA A 1 83 ? 7.371 -3.225 3.362 1.00 91.00 83 ALA A O 1
ATOM 617 N N . ALA A 1 84 ? 7.459 -2.056 1.449 1.00 89.88 84 ALA A N 1
ATOM 618 C CA . ALA A 1 84 ? 6.240 -1.291 1.694 1.00 89.88 84 ALA A CA 1
ATOM 619 C C . ALA A 1 84 ? 4.999 -2.198 1.722 1.00 89.88 84 ALA A C 1
ATOM 621 O O . ALA A 1 84 ? 4.171 -2.074 2.624 1.00 89.88 84 ALA A O 1
ATOM 622 N N . LEU A 1 85 ? 4.896 -3.158 0.794 1.00 90.44 85 LEU A N 1
ATOM 623 C CA . LEU A 1 85 ? 3.814 -4.144 0.789 1.00 90.44 85 LEU A CA 1
ATOM 624 C C . LEU A 1 85 ? 3.842 -5.013 2.054 1.00 90.44 85 LEU A C 1
ATOM 626 O O . LEU A 1 85 ? 2.802 -5.215 2.676 1.00 90.44 85 LEU A O 1
ATOM 630 N N . ALA A 1 86 ? 5.020 -5.481 2.472 1.00 91.75 86 ALA A N 1
ATOM 631 C CA . ALA A 1 86 ? 5.187 -6.228 3.716 1.00 91.75 86 ALA A CA 1
ATOM 632 C C . ALA A 1 86 ? 4.771 -5.392 4.939 1.00 91.75 86 ALA A C 1
ATOM 634 O O . ALA A 1 86 ? 4.099 -5.906 5.831 1.00 91.75 86 ALA A O 1
ATOM 635 N N . GLY A 1 87 ? 5.096 -4.095 4.947 1.00 90.19 87 GLY A N 1
ATOM 636 C CA . GLY A 1 87 ? 4.616 -3.139 5.946 1.00 90.19 87 GLY A CA 1
ATOM 637 C C . GLY A 1 87 ? 3.089 -3.043 5.982 1.00 90.19 87 GLY A C 1
ATOM 638 O O . GLY A 1 87 ? 2.497 -3.142 7.055 1.00 90.19 87 GLY A O 1
ATOM 639 N N . CYS A 1 88 ? 2.434 -2.944 4.821 1.00 89.12 88 CYS A N 1
ATOM 640 C CA . CYS A 1 88 ? 0.971 -2.955 4.720 1.00 89.12 88 CYS A CA 1
ATOM 641 C C . CYS A 1 88 ? 0.356 -4.273 5.218 1.00 89.12 88 CYS A C 1
ATOM 643 O O . CYS A 1 88 ? -0.629 -4.243 5.951 1.00 89.12 88 CYS A O 1
ATOM 645 N N . VAL A 1 89 ? 0.935 -5.428 4.873 1.00 91.75 89 VAL A N 1
ATOM 646 C CA . VAL A 1 89 ? 0.480 -6.742 5.368 1.00 91.75 89 VAL A CA 1
ATOM 647 C C . VAL A 1 89 ? 0.622 -6.823 6.889 1.00 91.75 89 VAL A C 1
ATOM 649 O O . VAL A 1 89 ? -0.304 -7.260 7.571 1.00 91.75 89 VAL A O 1
ATOM 652 N N . LEU A 1 90 ? 1.757 -6.374 7.432 1.00 91.00 90 LEU A N 1
ATOM 653 C CA . LEU A 1 90 ? 2.013 -6.370 8.870 1.00 91.00 90 LEU A CA 1
ATOM 654 C C . LEU A 1 90 ? 1.022 -5.465 9.608 1.00 91.00 90 LEU A C 1
ATOM 656 O O . LEU A 1 90 ? 0.425 -5.892 10.593 1.00 91.00 90 LEU A O 1
ATOM 660 N N . LEU A 1 91 ? 0.806 -4.245 9.113 1.00 89.25 91 LEU A N 1
ATOM 661 C CA . LEU A 1 91 ? -0.194 -3.322 9.648 1.00 89.25 91 LEU A CA 1
ATOM 662 C C . LEU A 1 91 ? -1.594 -3.941 9.611 1.00 89.25 91 LEU A C 1
ATOM 664 O O . LEU A 1 91 ? -2.287 -3.947 10.622 1.00 89.25 91 LEU A O 1
ATOM 668 N N . LEU A 1 92 ? -1.987 -4.544 8.486 1.00 89.75 92 LEU A N 1
ATOM 669 C CA . LEU A 1 92 ? -3.282 -5.210 8.361 1.00 89.75 92 LEU A CA 1
ATOM 670 C C . LEU A 1 92 ? -3.431 -6.355 9.374 1.00 89.75 92 LEU A C 1
ATOM 672 O O . LEU A 1 92 ? -4.492 -6.505 9.977 1.00 89.75 92 LEU A O 1
ATOM 676 N N . ALA A 1 93 ? -2.385 -7.156 9.580 1.00 89.38 93 ALA A N 1
ATOM 677 C CA . ALA A 1 93 ? -2.404 -8.273 10.518 1.00 89.38 93 ALA A CA 1
ATOM 678 C C . ALA A 1 93 ? -2.491 -7.806 11.979 1.00 89.38 93 ALA A C 1
ATOM 680 O O . ALA A 1 93 ? -3.288 -8.352 12.749 1.00 89.38 93 ALA A O 1
ATOM 681 N N . LEU A 1 94 ? -1.711 -6.788 12.358 1.00 87.31 94 LEU A N 1
ATOM 682 C CA . LEU A 1 94 ? -1.713 -6.213 13.706 1.00 87.31 94 LEU A CA 1
ATOM 683 C C . LEU A 1 94 ? -3.059 -5.551 14.009 1.00 87.31 94 LEU A C 1
ATOM 685 O O . LEU A 1 94 ? -3.767 -5.970 14.931 1.00 87.31 94 LEU A O 1
ATOM 689 N N . THR A 1 95 ? -3.461 -4.605 13.165 1.00 83.69 95 THR A N 1
ATOM 690 C CA . THR A 1 95 ? -4.691 -3.837 13.342 1.00 83.69 95 THR A CA 1
ATOM 691 C C . THR A 1 95 ? -5.919 -4.727 13.170 1.00 83.69 95 THR A C 1
ATOM 693 O O . THR A 1 95 ? -6.887 -4.594 13.913 1.00 83.69 95 THR A O 1
ATOM 696 N N . GLY A 1 96 ? -5.880 -5.713 12.268 1.00 82.75 96 GLY A N 1
ATOM 697 C CA . GLY A 1 96 ? -6.950 -6.692 12.075 1.00 82.75 96 GLY A CA 1
ATOM 698 C C . GLY A 1 96 ? -7.121 -7.652 13.255 1.00 82.75 96 GLY A C 1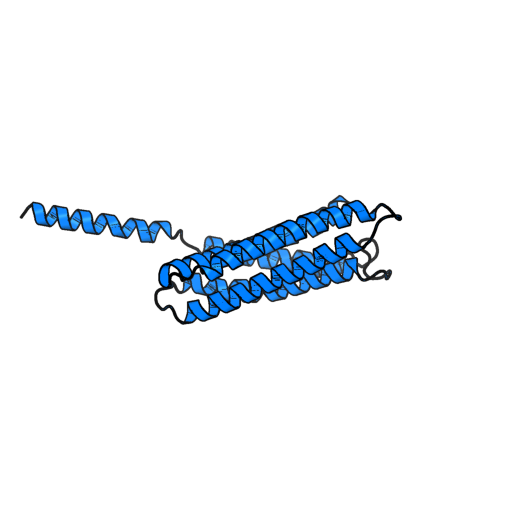
ATOM 699 O O . GLY A 1 96 ? -8.254 -7.945 13.643 1.00 82.75 96 GLY A O 1
ATOM 700 N N . SER A 1 97 ? -6.026 -8.110 13.868 1.00 83.25 97 SER A N 1
ATOM 701 C CA . SER A 1 97 ? -6.087 -8.960 15.067 1.00 83.25 97 SER A CA 1
ATOM 702 C C . SER A 1 97 ? -6.640 -8.191 16.266 1.00 83.25 97 SER A C 1
ATOM 704 O O . SER A 1 97 ? -7.508 -8.695 16.975 1.00 83.25 97 SER A O 1
ATOM 706 N N . LYS A 1 98 ? -6.201 -6.941 16.457 1.00 79.00 98 LYS A N 1
ATOM 707 C CA . LYS A 1 98 ? -6.671 -6.072 17.546 1.00 79.00 98 LYS A CA 1
ATOM 708 C C . LYS A 1 98 ? -8.107 -5.594 17.335 1.00 79.00 98 LYS A C 1
ATOM 710 O O . LYS A 1 98 ? -8.899 -5.615 18.271 1.00 79.00 98 LYS A O 1
ATOM 715 N N . SER A 1 99 ? -8.486 -5.274 16.098 1.00 73.38 99 SER A N 1
ATOM 716 C CA . SER A 1 99 ? -9.854 -4.883 15.743 1.00 73.38 99 SER A CA 1
ATOM 717 C C . SER A 1 99 ? -10.879 -5.985 16.032 1.00 73.38 99 SER A C 1
ATOM 719 O O . SER A 1 99 ? -12.015 -5.680 16.378 1.00 73.38 99 SER A O 1
ATOM 721 N N . ARG A 1 100 ? -10.497 -7.269 15.956 1.00 71.44 100 ARG A N 1
ATOM 722 C CA . ARG A 1 100 ? -11.379 -8.379 16.366 1.00 71.44 100 ARG A CA 1
ATOM 723 C C . ARG A 1 100 ? -11.653 -8.409 17.871 1.00 71.44 100 ARG A C 1
ATOM 725 O O . ARG A 1 100 ? -12.672 -8.962 18.270 1.00 71.44 100 ARG A O 1
ATOM 732 N N . GLN A 1 101 ? -10.756 -7.851 18.680 1.00 70.44 101 GLN A N 1
ATOM 733 C CA . GLN A 1 101 ? -10.838 -7.876 20.139 1.00 70.44 101 GLN A CA 1
ATOM 734 C C . GLN A 1 101 ? -11.585 -6.657 20.707 1.00 70.44 101 GLN A C 1
ATOM 736 O O . GLN A 1 101 ? -12.170 -6.746 21.783 1.00 70.44 101 GLN A O 1
ATOM 741 N N . CYS A 1 102 ? -11.635 -5.547 19.965 1.00 64.38 102 CYS A N 1
ATOM 742 C CA . CYS A 1 102 ? -12.396 -4.354 20.336 1.00 64.38 102 CYS A CA 1
ATOM 743 C C . CYS A 1 102 ? -13.850 -4.433 19.861 1.00 64.38 102 CYS A C 1
ATOM 745 O O . CYS A 1 102 ? -14.137 -4.293 18.673 1.00 64.38 102 CYS A O 1
ATOM 747 N N . GLN A 1 103 ? -14.781 -4.597 20.803 1.00 61.16 103 GLN A N 1
ATOM 748 C CA . GLN A 1 103 ? -16.221 -4.600 20.516 1.00 61.16 103 GLN A CA 1
ATOM 749 C C . GLN A 1 103 ? -16.792 -3.199 20.220 1.00 61.16 103 GLN A C 1
ATOM 751 O O . GLN A 1 103 ? -17.864 -3.106 19.628 1.00 61.16 103 GLN A O 1
ATOM 756 N N . GLY A 1 104 ? -16.075 -2.125 20.579 1.00 61.91 104 GLY A N 1
ATOM 757 C CA . GLY A 1 104 ? -16.482 -0.732 20.345 1.00 61.91 104 GLY A CA 1
ATOM 758 C C . GLY A 1 104 ? -16.295 -0.230 18.907 1.00 61.91 104 GLY A C 1
ATOM 759 O O . GLY A 1 104 ? -16.817 0.823 18.549 1.00 61.91 104 GLY A O 1
ATOM 760 N N . ILE A 1 105 ? -15.590 -0.977 18.048 1.00 67.06 105 ILE A N 1
ATOM 761 C CA . ILE A 1 105 ? -15.332 -0.547 16.667 1.00 67.06 105 ILE A CA 1
ATOM 762 C C . ILE A 1 105 ? -16.566 -0.833 15.793 1.00 67.06 105 ILE A C 1
ATOM 764 O O . ILE A 1 105 ? -17.010 -1.986 15.718 1.00 67.06 105 ILE A O 1
ATOM 768 N N . PRO A 1 106 ? -17.102 0.167 15.064 1.00 67.38 106 PRO A N 1
ATOM 769 C CA . PRO A 1 106 ? -18.233 -0.032 14.167 1.00 67.38 106 PRO A CA 1
ATOM 770 C C . PRO A 1 106 ? -17.954 -1.139 13.147 1.00 67.38 106 PRO A C 1
ATOM 772 O O . PRO A 1 106 ? -16.891 -1.183 12.525 1.00 67.38 106 PRO A O 1
ATOM 775 N N . ARG A 1 107 ? -18.941 -2.012 12.900 1.00 68.38 107 ARG A N 1
ATOM 776 C CA . ARG A 1 107 ? -18.823 -3.119 11.924 1.00 68.38 107 ARG A CA 1
ATOM 777 C C . ARG A 1 107 ? -18.372 -2.653 10.533 1.00 68.38 107 ARG A C 1
ATOM 779 O O . ARG A 1 107 ? -17.710 -3.410 9.831 1.00 68.38 107 ARG A O 1
ATOM 786 N N . GLN A 1 108 ? -18.711 -1.418 10.162 1.00 70.00 108 GLN A N 1
ATOM 787 C CA . GLN A 1 108 ? -18.339 -0.789 8.893 1.00 70.00 108 GLN A CA 1
ATOM 788 C C . GLN A 1 108 ? -16.824 -0.592 8.767 1.00 70.00 108 GLN A C 1
ATOM 790 O O . GLN A 1 108 ? -16.263 -0.888 7.720 1.00 70.00 108 GLN A O 1
ATOM 795 N N . GLU A 1 109 ? -16.143 -0.190 9.839 1.00 73.94 109 GLU A N 1
ATOM 796 C CA . GLU A 1 109 ? -14.691 0.043 9.860 1.00 73.94 109 GLU A CA 1
ATOM 797 C C . GLU A 1 109 ? -13.911 -1.274 9.802 1.00 73.94 109 GLU A C 1
ATOM 799 O O . GLU A 1 109 ? -12.866 -1.390 9.167 1.00 73.94 109 GLU A O 1
ATOM 804 N N . ARG A 1 110 ? -14.471 -2.343 10.373 1.00 76.88 110 ARG A N 1
ATOM 805 C CA . ARG A 1 110 ? -13.874 -3.680 10.283 1.00 76.88 110 ARG A CA 1
ATOM 806 C C . ARG A 1 110 ? -13.900 -4.248 8.856 1.00 76.88 110 ARG A C 1
ATOM 808 O O . ARG A 1 110 ? -13.089 -5.119 8.539 1.00 76.88 110 ARG A O 1
ATOM 815 N N . GLN A 1 111 ? -14.773 -3.745 7.977 1.00 82.62 111 GLN A N 1
ATOM 816 C CA . GLN A 1 111 ? -14.767 -4.119 6.558 1.00 82.62 111 GLN A CA 1
ATOM 817 C C . GLN A 1 111 ? -13.527 -3.595 5.814 1.00 82.62 111 GLN A C 1
ATOM 819 O O . GLN A 1 111 ? -13.138 -4.239 4.840 1.00 82.62 111 GLN A O 1
ATOM 824 N N . ILE A 1 112 ? -12.837 -2.545 6.307 1.00 85.31 112 ILE A N 1
ATOM 825 C CA . ILE A 1 112 ? -11.534 -2.100 5.758 1.00 85.31 112 ILE A CA 1
ATOM 826 C C . ILE A 1 112 ? -10.571 -3.275 5.686 1.00 85.31 112 ILE A C 1
ATOM 828 O O . ILE A 1 112 ? -9.918 -3.480 4.668 1.00 85.31 112 ILE A O 1
ATOM 832 N N . VAL A 1 113 ? -10.517 -4.078 6.753 1.00 86.19 113 VAL A N 1
ATOM 833 C CA . VAL A 1 113 ? -9.584 -5.205 6.852 1.00 86.19 113 VAL A CA 1
ATOM 834 C C . VAL A 1 113 ? -9.840 -6.230 5.749 1.00 86.19 113 VAL A C 1
ATOM 836 O O . VAL A 1 113 ? -8.904 -6.787 5.186 1.00 86.19 113 VAL A O 1
ATOM 839 N N . ILE A 1 114 ? -11.110 -6.470 5.422 1.00 87.06 114 ILE A N 1
ATOM 840 C CA . ILE A 1 114 ? -11.508 -7.438 4.396 1.00 87.06 114 ILE A CA 1
ATOM 841 C C . ILE A 1 114 ? -11.189 -6.884 3.006 1.00 87.06 114 ILE A C 1
ATOM 843 O O . ILE A 1 114 ? -10.579 -7.576 2.198 1.00 87.06 114 ILE A O 1
ATOM 847 N N . ILE A 1 115 ? -11.551 -5.628 2.743 1.00 88.12 115 ILE A N 1
ATOM 848 C CA . ILE A 1 115 ? -11.351 -4.979 1.441 1.00 88.12 115 ILE A CA 1
ATOM 849 C C . ILE A 1 115 ? -9.863 -4.835 1.128 1.00 88.12 115 ILE A C 1
ATOM 851 O O . ILE A 1 115 ? -9.417 -5.245 0.059 1.00 88.12 115 ILE A O 1
ATOM 855 N N . VAL A 1 116 ? -9.077 -4.333 2.082 1.00 89.00 116 VAL A N 1
ATOM 856 C CA . VAL A 1 116 ? -7.618 -4.249 1.946 1.00 89.00 116 VAL A CA 1
ATOM 857 C C . VAL A 1 116 ? -6.999 -5.646 1.878 1.00 89.00 116 VAL A C 1
ATOM 859 O O . VAL A 1 116 ? -6.091 -5.871 1.084 1.00 89.00 116 VAL A O 1
ATOM 862 N N . GLY A 1 117 ? -7.518 -6.612 2.639 1.00 88.94 117 GLY A N 1
ATOM 863 C CA . GLY A 1 117 ? -7.074 -8.005 2.579 1.00 88.94 117 GLY A CA 1
ATOM 864 C C . GLY A 1 117 ? -7.242 -8.644 1.199 1.00 88.94 117 GLY A C 1
ATOM 865 O O . GLY A 1 117 ? -6.387 -9.425 0.794 1.00 88.94 117 GLY A O 1
ATOM 866 N N . ILE A 1 118 ? -8.293 -8.281 0.458 1.00 89.38 118 ILE A N 1
ATOM 867 C CA . ILE A 1 118 ? -8.522 -8.729 -0.926 1.00 89.38 118 ILE A CA 1
ATOM 868 C C . ILE A 1 118 ? -7.660 -7.939 -1.924 1.00 89.38 118 ILE A C 1
ATOM 870 O O . ILE A 1 118 ? -7.194 -8.500 -2.912 1.00 89.38 118 ILE A O 1
ATOM 874 N N . ALA A 1 119 ? -7.400 -6.656 -1.668 1.00 88.06 119 ALA A N 1
ATOM 875 C CA . ALA A 1 119 ? -6.579 -5.819 -2.543 1.00 88.06 119 ALA A CA 1
ATOM 876 C C . ALA A 1 119 ? -5.069 -6.115 -2.449 1.00 88.06 119 ALA A C 1
ATOM 878 O O . ALA A 1 119 ? -4.348 -5.971 -3.435 1.00 88.06 119 ALA A O 1
ATOM 879 N N . LEU A 1 120 ? -4.571 -6.561 -1.291 1.00 88.81 120 LEU A N 1
ATOM 880 C CA . LEU A 1 120 ? -3.159 -6.908 -1.085 1.00 88.81 120 LEU A CA 1
ATOM 881 C C . LEU A 1 120 ? -2.610 -8.006 -2.018 1.00 88.81 120 LEU A C 1
ATOM 883 O O . LEU A 1 120 ? -1.515 -7.807 -2.545 1.00 88.81 120 LEU A O 1
ATOM 887 N N . PRO A 1 121 ? -3.287 -9.149 -2.253 1.00 88.25 121 PRO A N 1
ATOM 888 C CA . PRO A 1 121 ? -2.794 -10.146 -3.202 1.00 88.25 121 PRO A CA 1
ATOM 889 C C . PRO A 1 121 ? -2.771 -9.619 -4.642 1.00 88.25 121 PRO A C 1
ATOM 891 O O . PRO A 1 121 ? -1.839 -9.940 -5.372 1.00 88.25 121 PRO A O 1
ATOM 894 N N . LEU A 1 122 ? -3.720 -8.763 -5.037 1.00 86.06 122 LEU A N 1
ATOM 895 C CA . LEU A 1 122 ? -3.685 -8.090 -6.343 1.00 86.06 122 LEU A CA 1
ATOM 896 C C . LEU A 1 122 ? -2.466 -7.154 -6.438 1.00 86.06 122 LEU A C 1
ATOM 898 O O . LEU A 1 122 ? -1.688 -7.218 -7.382 1.00 86.06 122 LEU A O 1
ATOM 902 N N . LEU A 1 123 ? -2.207 -6.370 -5.390 1.00 85.75 123 LEU A N 1
ATOM 903 C CA . LEU A 1 123 ? -0.998 -5.549 -5.283 1.00 85.75 123 LEU A CA 1
ATOM 904 C C . LEU A 1 123 ? 0.304 -6.362 -5.344 1.00 85.75 123 LEU A C 1
ATOM 906 O O . LEU A 1 123 ? 1.288 -5.905 -5.925 1.00 85.75 123 LEU A O 1
ATOM 910 N N . LEU A 1 124 ? 0.336 -7.560 -4.755 1.00 87.12 124 LEU A N 1
ATOM 911 C CA . LEU A 1 124 ? 1.499 -8.445 -4.823 1.00 87.12 124 LEU A CA 1
ATOM 912 C C . LEU A 1 124 ? 1.770 -8.885 -6.263 1.00 87.12 124 LEU A C 1
ATOM 914 O O . LEU A 1 124 ? 2.910 -8.802 -6.720 1.00 87.12 124 LEU A O 1
ATOM 918 N N . VAL A 1 125 ? 0.727 -9.324 -6.971 1.00 85.06 125 VAL A N 1
ATOM 919 C CA . VAL A 1 125 ? 0.806 -9.718 -8.383 1.00 85.06 125 VAL A CA 1
ATOM 920 C C . VAL A 1 125 ? 1.379 -8.571 -9.220 1.00 85.06 125 VAL A C 1
ATOM 922 O O . VAL A 1 125 ? 2.313 -8.792 -9.998 1.00 85.06 125 VAL A O 1
ATOM 925 N N . ARG A 1 126 ? 0.932 -7.338 -8.962 1.00 82.25 126 ARG A N 1
ATOM 926 C CA . ARG A 1 126 ? 1.461 -6.127 -9.594 1.00 82.25 126 ARG A CA 1
ATOM 927 C C . ARG A 1 126 ? 2.951 -5.901 -9.364 1.00 82.25 126 ARG A C 1
ATOM 929 O O . ARG A 1 126 ? 3.703 -5.635 -10.303 1.00 82.25 126 ARG A O 1
ATOM 936 N N . ILE A 1 127 ? 3.402 -5.989 -8.113 1.00 82.19 127 ILE A N 1
ATOM 937 C CA . ILE A 1 127 ? 4.810 -5.753 -7.764 1.00 82.19 127 ILE A CA 1
ATOM 938 C C . ILE A 1 127 ? 5.696 -6.857 -8.353 1.00 82.19 127 ILE A C 1
ATOM 940 O O . ILE A 1 127 ? 6.783 -6.566 -8.849 1.00 82.19 127 ILE A O 1
ATOM 944 N N . VAL A 1 128 ? 5.225 -8.107 -8.376 1.00 83.38 128 VAL A N 1
ATOM 945 C CA . VAL A 1 128 ? 5.920 -9.221 -9.039 1.00 83.38 128 VAL A CA 1
ATOM 946 C C . VAL A 1 128 ? 6.021 -8.983 -10.546 1.00 83.38 128 VAL A C 1
ATOM 948 O O . VAL A 1 128 ? 7.083 -9.211 -11.124 1.00 83.38 128 VAL A O 1
ATOM 951 N N . TYR A 1 129 ? 4.965 -8.470 -11.181 1.00 77.31 129 TYR A N 1
ATOM 952 C CA . TYR A 1 129 ? 4.990 -8.091 -12.592 1.00 77.31 129 TYR A CA 1
ATOM 953 C C . TYR A 1 129 ? 6.022 -6.988 -12.878 1.00 77.31 129 TYR A C 1
ATOM 955 O O . TYR A 1 129 ? 6.849 -7.110 -13.787 1.00 77.31 129 TYR A O 1
ATOM 963 N N . SER A 1 130 ? 6.022 -5.941 -12.049 1.00 74.75 130 SER A N 1
ATOM 964 C CA . SER A 1 130 ? 7.002 -4.852 -12.105 1.00 74.75 130 SER A CA 1
ATOM 965 C C . SER A 1 130 ? 8.434 -5.373 -11.915 1.00 74.75 130 SER A C 1
ATOM 967 O O . SER A 1 130 ? 9.317 -5.073 -12.720 1.00 74.75 130 SER A O 1
ATOM 969 N N . ALA A 1 131 ? 8.660 -6.261 -10.943 1.00 74.75 131 ALA A N 1
ATOM 970 C CA . ALA A 1 131 ? 9.945 -6.919 -10.735 1.00 74.75 131 ALA A CA 1
ATOM 971 C C . ALA A 1 131 ? 10.374 -7.739 -11.961 1.00 74.75 131 ALA A C 1
ATOM 973 O O . ALA A 1 131 ? 11.495 -7.586 -12.449 1.00 74.75 131 ALA A O 1
ATOM 974 N N . ALA A 1 132 ? 9.480 -8.559 -12.516 1.00 71.25 132 ALA A N 1
ATOM 975 C CA . ALA A 1 132 ? 9.760 -9.346 -13.712 1.00 71.25 132 ALA A CA 1
ATOM 976 C C . ALA A 1 132 ? 10.181 -8.452 -14.889 1.00 71.25 132 ALA A C 1
ATOM 978 O O . ALA A 1 132 ? 11.121 -8.793 -15.600 1.00 71.25 132 ALA A O 1
ATOM 979 N N . SER A 1 133 ? 9.568 -7.275 -15.048 1.00 64.12 133 SER A N 1
ATOM 980 C CA . SER A 1 133 ? 9.927 -6.318 -16.104 1.00 64.12 133 SER A CA 1
ATOM 981 C C . SER A 1 133 ? 11.346 -5.741 -15.977 1.00 64.12 133 SER A C 1
ATOM 983 O O . SER A 1 133 ? 11.970 -5.429 -16.990 1.00 64.12 133 SER A O 1
ATOM 985 N N . VAL A 1 134 ? 11.879 -5.645 -14.754 1.00 65.75 134 VAL A N 1
ATOM 986 C CA . VAL A 1 134 ? 13.213 -5.089 -14.469 1.00 65.75 134 VAL A CA 1
ATOM 987 C C . VAL A 1 134 ? 14.296 -6.169 -14.430 1.00 65.75 134 VAL A C 1
ATOM 989 O O . VAL A 1 134 ? 15.440 -5.920 -14.818 1.00 65.75 134 VAL A O 1
ATOM 992 N N . PHE A 1 135 ? 13.961 -7.378 -13.972 1.00 64.38 135 PHE A N 1
ATOM 993 C CA . PHE A 1 135 ? 14.914 -8.485 -13.857 1.00 64.38 135 PHE A CA 1
ATOM 994 C C . PHE A 1 135 ? 14.993 -9.359 -15.116 1.00 64.38 135 PHE A C 1
ATOM 996 O O . PHE A 1 135 ? 16.063 -9.901 -15.406 1.00 64.38 135 PHE A O 1
ATOM 1003 N N . ALA A 1 136 ? 13.916 -9.485 -15.898 1.00 57.91 136 ALA A N 1
ATOM 1004 C CA . ALA A 1 136 ? 13.927 -10.279 -17.121 1.00 57.91 136 ALA A CA 1
ATOM 1005 C C . ALA A 1 136 ? 14.583 -9.499 -18.272 1.00 57.91 136 ALA A C 1
ATOM 1007 O O . ALA A 1 136 ? 13.931 -8.819 -19.058 1.00 57.91 136 ALA A O 1
ATOM 1008 N N . ASN A 1 137 ? 15.897 -9.662 -18.432 1.00 52.53 137 ASN A N 1
ATOM 1009 C CA . ASN A 1 137 ? 16.657 -9.205 -19.604 1.00 52.53 137 ASN A CA 1
ATOM 1010 C C . ASN A 1 137 ? 16.411 -10.121 -20.838 1.00 52.53 137 ASN A C 1
ATOM 1012 O O . ASN A 1 137 ? 17.300 -10.292 -21.672 1.00 52.53 137 ASN A O 1
ATOM 1016 N N . SER A 1 138 ? 15.241 -10.766 -20.939 1.00 40.81 138 SER A N 1
ATOM 1017 C CA . SER A 1 138 ? 14.872 -11.690 -22.018 1.00 40.81 138 SER A CA 1
ATOM 1018 C C . SER A 1 138 ? 13.750 -11.098 -22.880 1.00 40.81 138 SER A C 1
ATOM 1020 O O . SER A 1 138 ? 12.790 -10.501 -22.391 1.00 40.81 138 SER A O 1
ATOM 1022 N N . SER A 1 139 ? 13.883 -11.254 -24.200 1.00 43.25 139 SER A N 1
ATOM 1023 C CA . SER A 1 139 ? 13.089 -10.590 -25.250 1.00 43.25 139 SER A CA 1
ATOM 1024 C C . SER A 1 139 ? 11.557 -10.775 -25.173 1.00 43.25 139 SER A C 1
ATOM 1026 O O . SER A 1 139 ? 10.851 -10.128 -25.944 1.00 43.25 139 SER A O 1
ATOM 1028 N N . ALA A 1 140 ? 11.032 -11.621 -24.281 1.00 44.09 140 ALA A N 1
ATOM 1029 C CA . ALA A 1 140 ? 9.601 -11.907 -24.139 1.00 44.09 140 ALA A CA 1
ATOM 1030 C C . ALA A 1 140 ? 8.870 -10.998 -23.125 1.00 44.09 140 ALA A C 1
ATOM 1032 O O . ALA A 1 140 ? 7.671 -10.771 -23.268 1.00 44.09 140 ALA A O 1
ATOM 1033 N N . PHE A 1 141 ? 9.579 -10.425 -22.142 1.00 42.56 141 PHE A N 1
ATOM 1034 C CA . PHE A 1 141 ? 9.005 -9.549 -21.099 1.00 42.56 141 PHE A CA 1
ATOM 1035 C C . PHE A 1 141 ? 9.315 -8.059 -21.302 1.00 42.56 141 PHE A C 1
ATOM 1037 O O . PHE A 1 141 ? 8.934 -7.205 -20.496 1.00 42.56 141 PHE A O 1
ATOM 1044 N N . ASN A 1 142 ? 9.964 -7.719 -22.416 1.00 48.50 142 ASN A N 1
ATOM 1045 C CA . ASN A 1 142 ? 10.382 -6.357 -22.704 1.00 48.50 142 ASN A CA 1
ATOM 1046 C C . ASN A 1 142 ? 9.165 -5.414 -22.827 1.00 48.50 142 ASN A C 1
ATOM 1048 O O . ASN A 1 142 ? 8.178 -5.732 -23.491 1.00 48.50 142 ASN A O 1
ATOM 1052 N N . VAL A 1 143 ? 9.225 -4.232 -22.206 1.00 47.88 143 VAL A N 1
ATOM 1053 C CA . VAL A 1 143 ? 8.217 -3.137 -22.275 1.00 47.88 143 VAL A CA 1
ATOM 1054 C C . VAL A 1 143 ? 7.895 -2.691 -23.700 1.00 47.88 143 VAL A C 1
ATOM 1056 O O . VAL A 1 143 ? 6.829 -2.139 -23.945 1.00 47.88 143 VAL A O 1
ATOM 1059 N N . LEU A 1 144 ? 8.755 -3.056 -24.647 1.00 43.12 144 LEU A N 1
ATOM 1060 C CA . LEU A 1 144 ? 8.662 -2.677 -26.049 1.00 43.12 144 LEU A CA 1
ATOM 1061 C C . LEU A 1 144 ? 8.295 -3.830 -26.998 1.00 43.12 144 LEU A C 1
ATOM 1063 O O . LEU A 1 144 ? 7.997 -3.563 -28.155 1.00 43.12 144 LEU A O 1
ATOM 1067 N N . LYS A 1 145 ? 8.340 -5.097 -26.550 1.00 42.22 145 LYS A N 1
ATOM 1068 C CA . LYS A 1 145 ? 8.190 -6.274 -27.439 1.00 42.22 145 LYS A CA 1
ATOM 1069 C C . LYS A 1 145 ? 7.404 -7.460 -26.857 1.00 42.22 145 LYS A C 1
ATOM 1071 O O . LYS A 1 145 ? 7.063 -8.370 -27.604 1.00 42.22 145 LYS A O 1
ATOM 1076 N N . GLY A 1 146 ? 7.114 -7.468 -25.554 1.00 50.31 146 GLY A N 1
ATOM 1077 C CA . GLY A 1 146 ? 6.144 -8.397 -24.964 1.00 50.31 146 GLY A CA 1
ATOM 1078 C C . GLY A 1 146 ? 4.718 -7.969 -25.311 1.00 50.31 146 GLY A C 1
ATOM 1079 O O . GLY A 1 146 ? 4.474 -6.774 -25.480 1.00 50.31 146 GLY A O 1
ATOM 1080 N N . SER A 1 147 ? 3.780 -8.917 -25.427 1.00 49.03 147 SER A N 1
ATOM 1081 C CA . SER A 1 147 ? 2.403 -8.617 -25.838 1.00 49.03 147 SER A CA 1
ATOM 1082 C C . SER A 1 147 ? 1.795 -7.542 -24.932 1.00 49.03 147 SER A C 1
ATOM 1084 O O . SER A 1 147 ? 1.521 -7.791 -23.755 1.00 49.03 147 SER A O 1
ATOM 1086 N N . THR A 1 148 ? 1.588 -6.344 -25.479 1.00 55.25 148 THR A N 1
ATOM 1087 C CA . THR A 1 148 ? 1.005 -5.183 -24.790 1.00 55.25 148 THR A CA 1
ATOM 1088 C C . THR A 1 148 ? -0.331 -5.535 -24.129 1.00 55.25 148 THR A C 1
ATOM 1090 O O . THR A 1 148 ? -0.652 -5.025 -23.063 1.00 55.25 148 THR A O 1
ATOM 1093 N N . SER A 1 149 ? -1.056 -6.495 -24.699 1.00 54.16 149 SER A N 1
ATOM 1094 C CA . SER A 1 149 ? -2.287 -7.076 -24.162 1.00 54.16 149 SER A CA 1
ATOM 1095 C C . SER A 1 149 ? -2.123 -7.744 -22.791 1.00 54.16 149 SER A C 1
ATOM 1097 O O . SER A 1 149 ? -2.984 -7.564 -21.938 1.00 54.16 149 SER A O 1
ATOM 1099 N N . ALA A 1 150 ? -1.018 -8.447 -22.521 1.00 60.41 150 ALA A N 1
ATOM 1100 C CA . ALA A 1 150 ? -0.773 -9.061 -21.209 1.00 60.41 150 ALA A CA 1
ATOM 1101 C C . ALA A 1 150 ? -0.452 -8.013 -20.128 1.00 60.41 150 ALA A C 1
ATOM 1103 O O . ALA A 1 150 ? -0.894 -8.151 -18.991 1.00 60.41 150 ALA A O 1
ATOM 1104 N N . LYS A 1 151 ? 0.256 -6.933 -20.498 1.00 63.16 151 LYS A N 1
ATOM 1105 C CA . LYS A 1 151 ? 0.504 -5.772 -19.620 1.00 63.16 151 LYS A CA 1
ATOM 1106 C C . LYS A 1 151 ? -0.798 -5.107 -19.219 1.00 63.16 151 LYS A C 1
ATOM 1108 O O . LYS A 1 151 ? -1.054 -4.912 -18.039 1.00 63.16 151 LYS A O 1
ATOM 1113 N N . VAL A 1 152 ? -1.638 -4.820 -20.207 1.00 62.94 152 VAL A N 1
ATOM 1114 C CA . VAL A 1 152 ? -2.922 -4.159 -19.979 1.00 62.94 152 VAL A CA 1
ATOM 1115 C C . VAL A 1 152 ? -3.856 -5.049 -19.155 1.00 62.94 152 VAL A C 1
ATOM 1117 O O . VAL A 1 152 ? -4.415 -4.582 -18.167 1.00 62.94 152 VAL A O 1
ATOM 1120 N N . CYS A 1 153 ? -3.981 -6.337 -19.488 1.00 64.69 153 CYS A N 1
ATOM 1121 C CA . CYS A 1 153 ? -4.869 -7.228 -18.740 1.00 64.69 153 CYS A CA 1
ATOM 1122 C C . CYS A 1 153 ? -4.421 -7.471 -17.298 1.00 64.69 153 CYS A C 1
ATOM 1124 O O . CYS A 1 153 ? -5.273 -7.615 -16.431 1.00 64.69 153 CYS A O 1
ATOM 1126 N N . MET A 1 154 ? -3.117 -7.534 -17.032 1.00 67.25 154 MET A N 1
ATOM 1127 C CA . MET A 1 154 ? -2.627 -7.844 -15.691 1.00 67.25 154 MET A CA 1
ATOM 1128 C C . MET A 1 154 ? -2.495 -6.588 -14.828 1.00 67.25 154 MET A C 1
ATOM 1130 O O . MET A 1 154 ? -2.963 -6.610 -13.703 1.00 67.25 154 MET A O 1
ATOM 1134 N N . ALA A 1 155 ? -1.948 -5.489 -15.362 1.00 68.69 155 ALA A N 1
ATOM 1135 C CA . ALA A 1 155 ? -1.634 -4.288 -14.581 1.00 68.69 155 ALA A CA 1
ATOM 1136 C C . ALA A 1 155 ? -2.763 -3.244 -14.530 1.00 68.69 155 ALA A C 1
ATOM 1138 O O . ALA A 1 155 ? -2.955 -2.579 -13.514 1.00 68.69 155 ALA A O 1
ATOM 1139 N N . VAL A 1 156 ? -3.526 -3.076 -15.617 1.00 74.31 156 VAL A N 1
ATOM 1140 C CA . VAL A 1 156 ? -4.550 -2.016 -15.699 1.00 74.31 156 VAL A CA 1
ATOM 1141 C C . VAL A 1 156 ? -5.883 -2.493 -15.132 1.00 74.31 156 VAL A C 1
ATOM 1143 O O . VAL A 1 156 ? -6.551 -1.753 -14.412 1.00 74.31 156 VAL A O 1
ATOM 1146 N N . ILE A 1 157 ? -6.273 -3.739 -15.418 1.00 81.12 157 ILE A N 1
ATOM 1147 C CA . ILE A 1 157 ? -7.537 -4.294 -14.911 1.00 81.12 157 ILE A CA 1
ATOM 1148 C C . ILE A 1 157 ? -7.501 -4.403 -13.383 1.00 81.12 157 ILE A C 1
ATOM 1150 O O . ILE A 1 157 ? -8.466 -4.010 -12.729 1.00 81.12 157 ILE A O 1
ATOM 1154 N N . GLU A 1 158 ? -6.393 -4.873 -12.799 1.00 80.62 158 GLU A N 1
ATOM 1155 C CA . GLU A 1 158 ? -6.255 -4.949 -11.339 1.00 80.62 158 GLU A CA 1
ATOM 1156 C C . GLU A 1 158 ? -6.326 -3.561 -10.686 1.00 80.62 158 GLU A C 1
ATOM 1158 O O . GLU A 1 158 ? -6.970 -3.400 -9.651 1.00 80.62 158 GLU A O 1
ATOM 1163 N N . GLU A 1 159 ? -5.742 -2.538 -11.320 1.00 81.81 159 GLU A N 1
ATOM 1164 C CA . GLU A 1 159 ? -5.787 -1.163 -10.828 1.00 81.81 159 GLU A CA 1
ATOM 1165 C C . GLU A 1 159 ? -7.218 -0.629 -10.800 1.00 81.81 159 GLU A C 1
ATOM 1167 O O . GLU A 1 159 ? -7.664 -0.122 -9.771 1.00 81.81 159 GLU A O 1
ATOM 1172 N N . ILE A 1 160 ? -7.968 -0.808 -11.891 1.00 85.25 160 ILE A N 1
ATOM 1173 C CA . ILE A 1 160 ? -9.364 -0.363 -11.975 1.00 85.25 160 ILE A CA 1
ATOM 1174 C C . ILE A 1 160 ? -10.235 -1.092 -10.947 1.00 85.25 160 ILE A C 1
ATOM 1176 O O . ILE A 1 160 ? -11.058 -0.452 -10.291 1.00 85.25 160 ILE A O 1
ATOM 1180 N N . ILE A 1 161 ? -10.044 -2.402 -10.761 1.00 87.75 161 ILE A N 1
ATOM 1181 C CA . ILE A 1 161 ? -10.799 -3.183 -9.772 1.00 87.75 161 ILE A CA 1
ATOM 1182 C C . ILE A 1 161 ? -10.540 -2.657 -8.358 1.00 87.75 161 ILE A C 1
ATOM 1184 O O . ILE A 1 161 ? -11.490 -2.387 -7.621 1.00 87.75 161 ILE A O 1
ATOM 1188 N N . ILE A 1 162 ? -9.274 -2.470 -7.973 1.00 88.06 162 ILE A N 1
ATOM 1189 C CA . ILE A 1 162 ? -8.938 -2.008 -6.621 1.00 88.06 162 ILE A CA 1
ATOM 1190 C C . ILE A 1 162 ? -9.425 -0.573 -6.398 1.00 88.06 162 ILE A C 1
ATOM 1192 O O . ILE A 1 162 ? -10.006 -0.279 -5.353 1.00 88.06 162 ILE A O 1
ATOM 1196 N N . VAL A 1 163 ? -9.246 0.318 -7.378 1.00 88.12 163 VAL A N 1
ATOM 1197 C CA . VAL A 1 163 ? -9.742 1.698 -7.291 1.00 88.12 163 VAL A CA 1
ATOM 1198 C C . VAL A 1 163 ? -11.262 1.715 -7.138 1.00 88.12 163 VAL A C 1
ATOM 1200 O O . VAL A 1 163 ? -11.766 2.426 -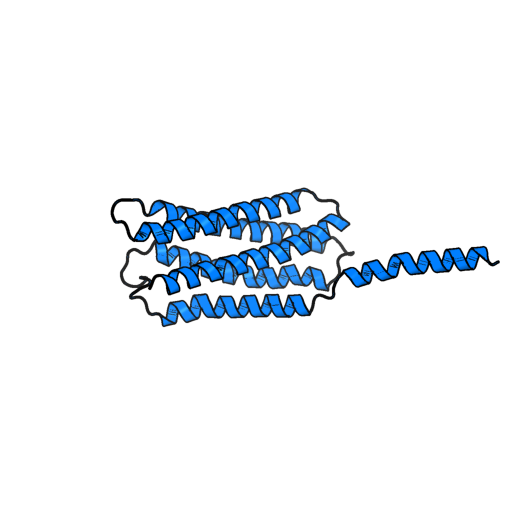6.271 1.00 88.12 163 VAL A O 1
ATOM 120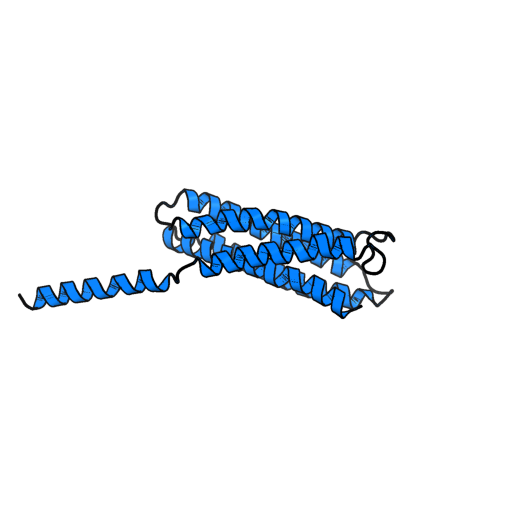3 N N . ALA A 1 164 ? -12.002 0.903 -7.897 1.00 88.44 164 ALA A N 1
ATOM 1204 C CA . ALA A 1 164 ? -13.455 0.798 -7.768 1.00 88.44 164 ALA A CA 1
ATOM 1205 C C . ALA A 1 164 ? -13.884 0.270 -6.388 1.00 88.44 164 ALA A C 1
ATOM 1207 O O . ALA A 1 164 ? -14.822 0.800 -5.785 1.00 88.44 164 ALA A O 1
ATOM 1208 N N . MET A 1 165 ? -13.181 -0.729 -5.844 1.00 88.25 165 MET A N 1
ATOM 1209 C CA . MET A 1 165 ? -13.418 -1.227 -4.483 1.00 88.25 165 MET A CA 1
ATOM 1210 C C . MET A 1 165 ? -13.155 -0.148 -3.426 1.00 88.25 165 MET A C 1
ATOM 1212 O O . MET A 1 165 ? -13.964 0.043 -2.522 1.00 88.25 165 MET A O 1
ATOM 1216 N N . TYR A 1 166 ? -12.049 0.589 -3.536 1.00 88.81 166 TYR A N 1
ATOM 1217 C CA . TYR A 1 166 ? -11.708 1.640 -2.577 1.00 88.81 166 TYR A CA 1
ATOM 1218 C C . TYR A 1 166 ? -12.642 2.847 -2.684 1.00 88.81 166 TYR A C 1
ATOM 1220 O O . TYR A 1 166 ? -13.037 3.400 -1.660 1.00 88.81 166 TYR A O 1
ATOM 1228 N N . ALA A 1 167 ? -13.041 3.232 -3.897 1.00 87.56 167 ALA A N 1
ATOM 1229 C CA . ALA A 1 167 ? -13.968 4.333 -4.135 1.00 87.56 167 ALA A CA 1
ATOM 1230 C C . ALA A 1 167 ? -15.379 4.008 -3.627 1.00 87.56 167 ALA A C 1
ATOM 1232 O O . ALA A 1 167 ? -15.962 4.802 -2.889 1.00 87.56 167 ALA A O 1
ATOM 1233 N N . SER A 1 168 ? -15.904 2.821 -3.954 1.00 86.81 168 SER A N 1
ATOM 1234 C CA . SER A 1 168 ? -17.209 2.371 -3.447 1.00 86.81 168 SER A CA 1
ATOM 1235 C C . SER A 1 168 ? -17.225 2.293 -1.921 1.00 86.81 168 SER A C 1
ATOM 1237 O O . SER A 1 168 ? -18.184 2.733 -1.287 1.00 86.81 168 SER A O 1
ATOM 1239 N N . TYR A 1 169 ? -16.136 1.818 -1.317 1.00 83.88 169 TYR A N 1
ATOM 1240 C CA . TYR A 1 169 ? -15.993 1.802 0.130 1.00 83.88 169 TYR A CA 1
ATOM 1241 C C . TYR A 1 169 ? -15.901 3.208 0.738 1.00 83.88 169 TYR A C 1
ATOM 1243 O O . TYR A 1 169 ? -16.562 3.492 1.734 1.00 83.88 169 TYR A O 1
ATOM 1251 N N . GLY A 1 170 ? -15.139 4.111 0.118 1.00 82.12 170 GLY A N 1
ATOM 1252 C CA . GLY A 1 170 ? -15.046 5.511 0.528 1.00 82.12 170 GLY A CA 1
ATOM 1253 C C . GLY A 1 170 ? -16.400 6.225 0.515 1.00 82.12 170 GLY A C 1
ATOM 1254 O O . GLY A 1 170 ? -16.688 6.986 1.432 1.00 82.12 170 GLY A O 1
ATOM 1255 N N . TRP A 1 171 ? -17.262 5.936 -0.465 1.00 82.50 171 TRP A N 1
ATOM 1256 C CA . TRP A 1 171 ? -18.641 6.439 -0.491 1.00 82.50 171 TRP A CA 1
ATOM 1257 C C . TRP A 1 171 ? -19.551 5.794 0.555 1.00 82.50 171 TRP A C 1
ATOM 1259 O O . TRP A 1 171 ? -20.454 6.452 1.068 1.00 82.50 171 TRP A O 1
ATOM 1269 N N . TYR A 1 172 ? -19.326 4.524 0.892 1.00 78.75 172 TYR A N 1
ATOM 1270 C CA . TYR A 1 172 ? -20.089 3.839 1.935 1.00 78.75 172 TYR A CA 1
ATOM 1271 C C . TYR A 1 172 ? -19.727 4.324 3.352 1.00 78.75 172 TYR A C 1
ATOM 1273 O O . TYR A 1 172 ? -20.531 4.218 4.284 1.00 78.75 172 TYR A O 1
ATOM 1281 N N . LEU A 1 173 ? -18.535 4.899 3.522 1.00 70.75 173 LEU A N 1
ATOM 1282 C CA . LEU A 1 173 ? -18.073 5.492 4.772 1.00 70.75 173 LEU A CA 1
ATOM 1283 C C . LEU A 1 173 ? -18.753 6.833 5.030 1.00 70.75 173 LEU A C 1
ATOM 1285 O O . LEU A 1 173 ? -18.381 7.868 4.482 1.00 70.75 173 LEU A O 1
ATOM 1289 N N . ARG A 1 174 ? -19.733 6.828 5.940 1.00 62.88 174 ARG A N 1
ATOM 1290 C CA . ARG A 1 174 ? -20.305 8.072 6.466 1.00 62.88 174 ARG A CA 1
ATOM 1291 C C . ARG A 1 174 ? -19.222 8.854 7.223 1.00 62.88 174 ARG A C 1
ATOM 1293 O O . ARG A 1 174 ? -18.428 8.242 7.948 1.00 62.88 174 ARG A O 1
ATOM 1300 N N . PRO A 1 175 ? -19.178 10.191 7.108 1.00 57.25 175 PRO A N 1
ATOM 1301 C CA . PRO A 1 175 ? -18.249 11.000 7.880 1.00 57.25 175 PRO A CA 1
ATOM 1302 C C . PRO A 1 175 ? -18.451 10.751 9.381 1.00 57.25 175 PRO A C 1
ATOM 1304 O O . PRO A 1 175 ? -19.499 11.052 9.942 1.00 57.25 175 PRO A O 1
ATOM 1307 N N . LEU A 1 176 ? -17.411 10.268 10.068 1.00 55.06 176 LEU A N 1
ATOM 1308 C CA . LEU A 1 176 ? -17.394 10.100 11.534 1.00 55.06 176 LEU A CA 1
ATOM 1309 C C . LEU A 1 176 ? -17.629 11.417 12.304 1.00 55.06 176 LEU A C 1
ATOM 1311 O O . LEU A 1 176 ? -17.779 11.409 13.524 1.00 55.06 176 LEU A O 1
ATOM 1315 N N . LYS A 1 177 ? -17.680 12.553 11.599 1.00 48.66 177 LYS A N 1
ATOM 1316 C CA . LYS A 1 177 ? -17.975 13.870 12.162 1.00 48.66 177 LYS A CA 1
ATOM 1317 C C . LYS A 1 177 ? -19.410 13.976 12.692 1.00 48.66 177 LYS A C 1
ATOM 1319 O O . LYS A 1 177 ? -19.638 14.751 13.617 1.00 48.66 177 LYS A O 1
ATOM 1324 N N . ASP A 1 178 ? -20.333 13.151 12.199 1.00 48.38 178 ASP A N 1
ATOM 1325 C CA . ASP A 1 178 ? -21.736 13.199 12.623 1.00 48.38 178 ASP A CA 1
ATOM 1326 C C . ASP A 1 178 ? -21.977 12.467 13.952 1.00 48.38 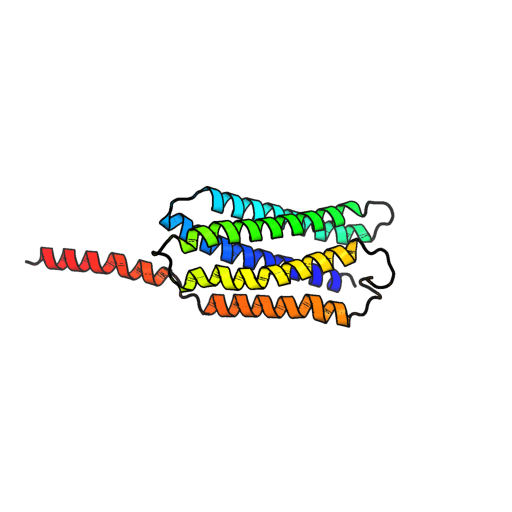178 ASP A C 1
ATOM 1328 O O . ASP A 1 178 ? -22.819 12.890 14.737 1.00 48.38 178 ASP A O 1
ATOM 1332 N N . ALA A 1 179 ? -21.174 11.451 14.291 1.00 51.47 179 ALA A N 1
ATOM 1333 C CA . ALA A 1 179 ? -21.268 10.773 15.590 1.00 51.47 179 ALA A CA 1
ATOM 1334 C C . ALA A 1 179 ? -20.728 11.635 16.748 1.00 51.47 179 ALA A C 1
ATOM 1336 O O . ALA A 1 179 ? -21.208 11.533 17.871 1.00 51.47 179 ALA A O 1
ATOM 1337 N N . GLN A 1 180 ? -19.759 12.519 16.478 1.00 49.66 180 GLN A N 1
ATOM 1338 C CA . GLN A 1 180 ? -19.205 13.428 17.488 1.00 49.66 180 GLN A CA 1
ATOM 1339 C C . GLN A 1 180 ? -20.031 14.714 17.663 1.00 49.66 180 GLN A C 1
ATOM 1341 O O . GLN A 1 180 ? -19.913 15.366 18.695 1.00 49.66 180 GLN A O 1
ATOM 1346 N N . ARG A 1 181 ? -20.869 15.087 16.682 1.00 47.88 181 ARG A N 1
ATOM 1347 C CA . ARG A 1 181 ? -21.750 16.269 16.763 1.00 47.88 181 ARG A CA 1
ATOM 1348 C C . ARG A 1 181 ? -23.032 16.012 17.564 1.00 47.88 181 ARG A C 1
ATOM 1350 O O . ARG A 1 181 ? -23.672 16.971 17.978 1.00 47.88 181 ARG A O 1
ATOM 1357 N N . ILE A 1 182 ? -23.392 14.745 17.782 1.00 52.06 182 ILE A N 1
ATOM 1358 C CA . ILE A 1 182 ? -24.593 14.348 18.536 1.00 52.06 182 ILE A CA 1
ATOM 1359 C C . ILE A 1 182 ? -24.325 14.309 20.057 1.00 52.06 182 ILE A C 1
ATOM 1361 O O . ILE A 1 182 ? -25.261 14.421 20.840 1.00 52.06 182 ILE A O 1
ATOM 1365 N N . SER A 1 183 ? -23.063 14.232 20.502 1.00 56.44 183 SER A N 1
ATOM 1366 C CA . SER A 1 183 ? -22.732 14.060 21.929 1.00 56.44 183 SER A CA 1
ATOM 1367 C C . SER A 1 183 ? -22.478 15.319 22.786 1.00 56.44 183 SER A C 1
ATOM 1369 O O . SER A 1 183 ? -22.555 15.160 23.996 1.00 56.44 183 SER A O 1
ATOM 1371 N N . PRO A 1 184 ? -22.225 16.545 22.276 1.00 52.41 184 PRO A N 1
ATOM 1372 C CA . PRO A 1 184 ? -22.154 17.728 23.148 1.00 52.41 184 PRO A CA 1
ATOM 1373 C C . PRO A 1 184 ? -23.473 18.514 23.255 1.00 52.41 184 PRO A C 1
ATOM 1375 O O . PRO A 1 184 ? -23.625 19.309 24.171 1.00 52.41 184 PRO A O 1
ATOM 1378 N N . LEU A 1 185 ? -24.443 18.298 22.355 1.00 55.31 185 LEU A N 1
ATOM 1379 C CA . LEU A 1 185 ? -25.710 19.052 22.360 1.00 55.31 185 LEU A CA 1
ATOM 1380 C C . LEU A 1 185 ? -26.805 18.425 23.236 1.00 55.31 185 LEU A C 1
ATOM 1382 O O . LEU A 1 185 ? -27.778 19.101 23.550 1.00 55.31 185 LEU A O 1
ATOM 1386 N N . HIS A 1 186 ? -26.671 17.154 23.633 1.00 53.22 186 HIS A N 1
ATOM 1387 C CA . HIS A 1 186 ? -27.623 16.538 24.566 1.00 53.22 186 HIS A CA 1
ATOM 1388 C C . HIS A 1 186 ? -27.308 16.905 26.024 1.00 53.22 186 HIS A C 1
ATOM 1390 O O . HIS A 1 186 ? -28.224 17.213 26.778 1.00 53.22 186 HIS A O 1
ATOM 1396 N N . SER A 1 187 ? -26.022 16.989 26.387 1.00 55.34 187 SER A N 1
ATOM 1397 C CA . SER A 1 187 ? -25.600 17.388 27.736 1.00 55.34 187 SER A CA 1
ATOM 1398 C C . SER A 1 187 ? -25.907 18.855 28.049 1.00 55.34 187 SER A C 1
ATOM 1400 O O . SER A 1 187 ? -26.278 19.169 29.172 1.00 55.34 187 SER A O 1
ATOM 1402 N N . GLU A 1 188 ? -25.806 19.752 27.061 1.00 57.75 188 GLU A N 1
ATOM 1403 C CA . GLU A 1 188 ? -26.110 21.178 27.267 1.00 57.75 188 GLU A CA 1
ATOM 1404 C C . GLU A 1 188 ? -27.621 21.426 27.452 1.00 57.75 188 GLU A C 1
ATOM 1406 O O . GLU A 1 188 ? -28.018 22.311 28.205 1.00 57.75 188 GLU A O 1
ATOM 1411 N N . ASN A 1 189 ? -28.474 20.604 26.824 1.00 56.06 189 ASN A N 1
ATOM 1412 C CA . ASN A 1 189 ? -29.930 20.706 26.960 1.00 56.06 189 ASN A CA 1
ATOM 1413 C C . ASN A 1 189 ? -30.446 20.095 28.278 1.00 56.06 189 ASN A C 1
ATOM 1415 O O . ASN A 1 189 ? -31.404 20.616 28.847 1.00 56.06 189 ASN A O 1
ATOM 1419 N N . GLU A 1 190 ? -29.812 19.031 28.791 1.00 59.28 190 GLU A N 1
ATOM 1420 C CA . GLU A 1 190 ? -30.124 18.491 30.126 1.00 59.28 190 GLU A CA 1
ATOM 1421 C C . GLU A 1 190 ? -29.691 19.447 31.247 1.00 59.28 190 GLU A C 1
ATOM 1423 O O . GLU A 1 190 ? -30.462 19.674 32.179 1.00 59.28 190 GLU A O 1
ATOM 1428 N N . GLU A 1 191 ? -28.511 20.073 31.150 1.00 59.94 191 GLU A N 1
ATOM 1429 C CA . GLU A 1 191 ? -28.075 21.060 32.151 1.00 59.94 191 GLU A CA 1
ATOM 1430 C C . GLU A 1 191 ? -28.918 22.345 32.129 1.00 59.94 191 GLU A C 1
ATOM 1432 O O . GLU A 1 191 ? -29.143 22.945 33.182 1.00 59.94 191 GLU A O 1
ATOM 1437 N N . ALA A 1 192 ? -29.424 22.758 30.963 1.00 63.00 192 ALA A N 1
ATOM 1438 C CA . ALA A 1 192 ? -30.338 23.892 30.857 1.00 63.00 192 ALA A CA 1
ATOM 1439 C C . ALA A 1 192 ? -31.723 23.579 31.455 1.00 63.00 192 ALA A C 1
ATOM 1441 O O . ALA A 1 192 ? -32.255 24.403 32.196 1.00 63.00 192 ALA A O 1
ATOM 1442 N N . GLN A 1 193 ? -32.278 22.380 31.224 1.00 60.91 193 GLN A N 1
ATOM 1443 C CA . GLN A 1 193 ? -33.548 21.972 31.844 1.00 60.91 193 GLN A CA 1
ATOM 1444 C C . GLN A 1 193 ? -33.460 21.826 33.368 1.00 60.91 193 GLN A C 1
ATOM 1446 O O . GLN A 1 193 ? -34.439 22.101 34.057 1.00 60.91 193 GLN A O 1
ATOM 1451 N N . PHE A 1 194 ? -32.310 21.418 33.909 1.00 61.06 194 PHE A N 1
ATOM 1452 C CA . PHE A 1 194 ? -32.126 21.282 35.358 1.00 61.06 194 PHE A CA 1
ATOM 1453 C C . PHE A 1 194 ? -31.943 22.625 36.082 1.00 61.06 194 PHE A C 1
ATOM 1455 O O . PHE A 1 194 ? -32.069 22.685 37.300 1.00 61.06 194 PHE A O 1
ATOM 1462 N N . ARG A 1 195 ? -31.622 23.699 35.350 1.00 68.31 195 ARG A N 1
ATOM 1463 C CA . ARG A 1 195 ? -31.448 25.054 35.898 1.00 68.31 195 ARG A CA 1
ATOM 1464 C C . ARG A 1 195 ? -32.730 25.886 35.927 1.00 68.31 195 ARG A C 1
ATOM 1466 O O . ARG A 1 195 ? -32.730 26.932 36.570 1.00 68.31 195 ARG A O 1
ATOM 1473 N N . GLU A 1 196 ? -33.783 25.453 35.236 1.00 66.31 196 GLU A N 1
ATOM 1474 C CA . GLU A 1 196 ? -35.088 26.135 35.210 1.00 66.31 196 GLU A CA 1
ATOM 1475 C C . GLU A 1 196 ? -36.150 25.497 36.132 1.00 66.31 196 GLU A C 1
ATOM 1477 O O . GLU A 1 196 ? -37.302 25.934 36.128 1.00 66.31 196 GLU A O 1
ATOM 1482 N N . LEU A 1 197 ? -35.773 24.497 36.939 1.00 56.62 197 LEU A N 1
ATOM 1483 C CA . LEU A 1 197 ? -36.584 23.898 38.012 1.00 56.62 197 LEU A CA 1
ATOM 1484 C C . LEU A 1 197 ? -36.049 24.307 39.390 1.00 56.62 197 LEU A C 1
ATOM 1486 O O . LEU A 1 197 ? -36.890 24.503 40.296 1.00 56.62 197 LEU A O 1
#

pLDDT: mean 73.72, std 14.16, range [40.81, 92.94]

Sequence (197 aa):
MIAVIVLDSIGISPLILATLGLLSRLTDLVRKEIGLTIETKLVRLTQIILSVAVILSIVGIASSSDPSHPKSISRVGICLYFAALAGCVLLLALTGSKSRQCQGIPRQERQIVIIVGIALPLLLVRIVYSAASVFANSSAFNVLKGSTSAKVCMAVIEEIIIVAMYASYGWYLRPLKDAQRISPLHSENEEAQFREL